Protein AF-A0A2T4S6R2-F1 (afdb_monomer)

Foldseek 3Di:
DDDDDDDDDDDDPPPPPPPPPPPPQQWAKAFAQDLDAAPQLVVQCQVPVQLQVQQVCVVVVVPDLAWKFKFRWDFEAALVGHTPQKIWIFIDGPSARQKIKIKHQPDPVLSPDDSNPTHIDIHIDNVCRVVSSVNSPPPFYWHWYDDQQAIWIDDPQATDGRDGDDAQPDLDDDDRDGRRPDDRDDMGRSRHTPDIDNRDPNPDDDDLPLQDQPDDDDNHNQPVLSVCQRVCCSVVVHNPRHSVVVVCVVPVPDDD

Radius of gyration: 25.3 Å; Cα contacts (8 Å, |Δi|>4): 440; chains: 1; bounding box: 92×90×48 Å

pLDDT: mean 83.85, std 18.98, range [23.53, 98.69]

Structure (mmCIF, N/CA/C/O backbone):
data_AF-A0A2T4S6R2-F1
#
_entry.id   AF-A0A2T4S6R2-F1
#
loop_
_atom_site.group_PDB
_atom_site.id
_atom_site.type_symbol
_atom_site.label_atom_id
_atom_site.label_alt_id
_atom_site.label_comp_id
_atom_site.label_asym_id
_atom_site.label_entity_id
_atom_site.label_seq_id
_atom_site.pdbx_PDB_ins_code
_atom_site.Cartn_x
_atom_site.Cartn_y
_atom_site.Cartn_z
_atom_site.occupancy
_atom_site.B_iso_or_equiv
_atom_site.auth_seq_id
_atom_site.auth_comp_id
_atom_site.auth_asym_id
_atom_site.auth_atom_id
_atom_site.pdbx_PDB_model_num
ATOM 1 N N . MET A 1 1 ? -59.658 -66.606 1.591 1.00 37.22 1 MET A N 1
ATOM 2 C CA . MET A 1 1 ? -58.276 -67.013 1.264 1.00 37.22 1 MET A CA 1
ATOM 3 C C . MET A 1 1 ? -57.484 -65.761 0.897 1.00 37.22 1 MET A C 1
ATOM 5 O O . MET A 1 1 ? -57.804 -65.136 -0.100 1.00 37.22 1 MET A O 1
ATOM 9 N N . GLN A 1 2 ? -56.534 -65.343 1.739 1.00 31.48 2 GLN A N 1
ATOM 10 C CA . GLN A 1 2 ? -55.328 -64.608 1.299 1.00 31.48 2 GLN A CA 1
ATOM 11 C C . GLN A 1 2 ? -54.319 -65.629 0.720 1.00 31.48 2 GLN A C 1
ATOM 13 O O . GLN A 1 2 ? -54.563 -66.819 0.957 1.00 31.48 2 GLN A O 1
ATOM 18 N N . PRO A 1 3 ? -53.200 -65.258 0.045 1.00 40.59 3 PRO A N 1
ATOM 19 C CA . PRO A 1 3 ? -52.503 -63.951 -0.091 1.00 40.59 3 PRO A CA 1
ATOM 20 C C . PRO A 1 3 ? -52.238 -63.589 -1.595 1.00 40.59 3 PRO A C 1
ATOM 22 O O . PRO A 1 3 ? -52.800 -64.253 -2.451 1.00 40.59 3 PRO A O 1
ATOM 25 N N . SER A 1 4 ? -51.501 -62.574 -2.082 1.00 28.22 4 SER A N 1
ATOM 26 C CA . SER A 1 4 ? -50.356 -61.781 -1.604 1.00 28.22 4 SER A CA 1
ATOM 27 C C . SER A 1 4 ? -50.137 -60.487 -2.441 1.00 28.22 4 SER A C 1
ATOM 29 O O . SER A 1 4 ? -50.287 -60.531 -3.656 1.00 28.22 4 SER A O 1
ATOM 31 N N . TRP A 1 5 ? -49.762 -59.380 -1.770 1.00 26.98 5 TRP A N 1
ATOM 32 C CA . TRP A 1 5 ? -48.700 -58.363 -2.031 1.00 26.98 5 TRP A CA 1
ATOM 33 C C . TRP A 1 5 ? -48.037 -58.280 -3.429 1.00 26.98 5 TRP A C 1
ATOM 35 O O . TRP A 1 5 ? -47.778 -59.306 -4.035 1.00 26.98 5 TRP A O 1
ATOM 45 N N . SER A 1 6 ? -47.512 -57.167 -3.960 1.00 28.95 6 SER A N 1
ATOM 46 C CA . SER A 1 6 ? -47.424 -55.717 -3.682 1.00 28.95 6 SER A CA 1
ATOM 47 C C . SER A 1 6 ? -46.457 -55.172 -4.757 1.00 28.95 6 SER A C 1
ATOM 49 O O . SER A 1 6 ? -45.458 -55.842 -5.013 1.00 28.95 6 SER A O 1
ATOM 51 N N . SER A 1 7 ? -46.700 -53.993 -5.349 1.00 29.83 7 SER A N 1
ATOM 52 C CA . SER A 1 7 ? -45.678 -52.971 -5.694 1.00 29.83 7 SER A CA 1
ATOM 53 C C . SER A 1 7 ? -46.302 -51.864 -6.551 1.00 29.83 7 SER A C 1
ATOM 55 O O . SER A 1 7 ? -46.302 -51.927 -7.777 1.00 29.83 7 SER A O 1
ATOM 57 N N . ALA A 1 8 ? -46.829 -50.829 -5.897 1.00 32.72 8 ALA A N 1
ATOM 58 C CA . ALA A 1 8 ? -47.117 -49.550 -6.535 1.00 32.72 8 ALA A CA 1
ATOM 59 C C . ALA A 1 8 ? -45.939 -48.609 -6.260 1.00 32.72 8 ALA A C 1
ATOM 61 O O . ALA A 1 8 ? -45.679 -48.243 -5.114 1.00 32.72 8 ALA A O 1
ATOM 62 N N . VAL A 1 9 ? -45.221 -48.239 -7.318 1.00 29.50 9 VAL A N 1
ATOM 63 C CA . VAL A 1 9 ? -44.147 -47.243 -7.290 1.00 29.50 9 VAL A CA 1
ATOM 64 C C . VAL A 1 9 ? -44.761 -45.883 -6.949 1.00 29.50 9 VAL A C 1
ATOM 66 O O . VAL A 1 9 ? -45.445 -45.282 -7.771 1.00 29.50 9 VAL A O 1
ATOM 69 N N . HIS A 1 10 ? -44.538 -45.406 -5.725 1.00 29.19 10 HIS A N 1
ATOM 70 C CA . HIS A 1 10 ? -44.798 -44.020 -5.342 1.00 29.19 10 HIS A CA 1
ATOM 71 C C . HIS A 1 10 ? -43.525 -43.198 -5.568 1.00 29.19 10 HIS A C 1
ATOM 73 O O . HIS A 1 10 ? -42.527 -43.367 -4.867 1.00 29.19 10 HIS A O 1
ATOM 79 N N . CYS A 1 11 ? -43.567 -42.288 -6.540 1.00 23.53 11 CYS A N 1
ATOM 80 C CA . CYS A 1 11 ? -42.585 -41.218 -6.671 1.00 23.53 11 CYS A CA 1
ATOM 81 C C . CYS A 1 11 ? -42.758 -40.231 -5.507 1.00 23.53 11 CYS A C 1
ATOM 83 O O . CYS A 1 11 ? -43.660 -39.397 -5.521 1.00 23.53 11 CYS A O 1
ATOM 85 N N . HIS A 1 12 ? -41.879 -40.299 -4.509 1.00 29.23 12 HIS A N 1
ATOM 86 C CA . HIS A 1 12 ? -41.701 -39.213 -3.551 1.00 29.23 12 HIS A CA 1
ATOM 87 C C . HIS A 1 12 ? -40.834 -38.117 -4.183 1.00 29.23 12 HIS A C 1
ATOM 89 O O . HIS A 1 12 ? -39.610 -38.224 -4.243 1.00 29.23 12 HIS A O 1
ATOM 95 N N . THR A 1 13 ? -41.456 -37.026 -4.626 1.00 31.80 13 THR A N 1
ATOM 96 C CA . THR A 1 13 ? -40.758 -35.754 -4.843 1.00 31.80 13 THR A CA 1
ATOM 97 C C . THR A 1 13 ? -40.375 -35.161 -3.489 1.00 31.80 13 THR A C 1
ATOM 99 O O . THR A 1 13 ? -41.193 -34.540 -2.811 1.00 31.80 13 THR A O 1
ATOM 102 N N . SER A 1 14 ? -39.118 -35.357 -3.085 1.00 27.56 14 SER A N 1
ATOM 103 C CA . SER A 1 14 ? -38.501 -34.611 -1.988 1.00 27.56 14 SER A CA 1
ATOM 104 C C . SER A 1 14 ? -38.203 -33.189 -2.463 1.00 27.56 14 SER A C 1
ATOM 106 O O . SER A 1 14 ? -37.233 -32.939 -3.178 1.00 27.56 14 SER A O 1
ATOM 108 N N . HIS A 1 15 ? -39.054 -32.236 -2.083 1.00 34.44 15 HIS A N 1
ATOM 109 C CA . HIS A 1 15 ? -38.691 -30.824 -2.091 1.00 34.44 15 HIS A CA 1
ATOM 110 C C . HIS A 1 15 ? -37.730 -30.560 -0.934 1.00 34.44 15 HIS A C 1
ATOM 112 O O . HIS A 1 15 ? -38.123 -30.106 0.140 1.00 34.44 15 HIS A O 1
ATOM 118 N N . ASN A 1 16 ? -36.449 -30.833 -1.168 1.00 31.45 16 ASN A N 1
ATOM 119 C CA . ASN A 1 16 ? -35.392 -30.338 -0.308 1.00 31.45 16 ASN A CA 1
ATOM 120 C C . ASN A 1 16 ? -35.270 -28.825 -0.556 1.00 31.45 16 ASN A C 1
ATOM 122 O O . ASN A 1 16 ? -34.560 -28.381 -1.459 1.00 31.45 16 ASN A O 1
ATOM 126 N N . LYS A 1 17 ? -36.022 -28.019 0.205 1.00 37.53 17 LYS A N 1
ATOM 127 C CA . LYS A 1 17 ? -35.749 -26.585 0.350 1.00 37.53 17 LYS A CA 1
ATOM 128 C C . LYS A 1 17 ? -34.393 -26.458 1.044 1.00 37.53 17 LYS A C 1
ATOM 130 O O . LYS A 1 17 ? -34.322 -26.322 2.262 1.00 37.53 17 LYS A O 1
ATOM 135 N N . GLN A 1 18 ? -33.315 -26.492 0.265 1.00 31.67 18 GLN A N 1
ATOM 136 C CA . GLN A 1 18 ? -32.079 -25.844 0.674 1.00 31.67 18 GLN A CA 1
ATOM 137 C C . GLN A 1 18 ? -32.422 -24.367 0.868 1.00 31.67 18 GLN A C 1
ATOM 139 O O . GLN A 1 18 ? -32.644 -23.634 -0.096 1.00 31.67 18 GLN A O 1
ATOM 144 N N . LEU A 1 19 ? -32.527 -23.945 2.131 1.00 32.28 19 LEU A N 1
ATOM 145 C CA . LEU A 1 19 ? -32.356 -22.539 2.467 1.00 32.28 19 LEU A CA 1
ATOM 146 C C . LEU A 1 19 ? -31.059 -22.085 1.786 1.00 32.28 19 LEU A C 1
ATOM 148 O O . LEU A 1 19 ? -30.049 -22.782 1.939 1.00 32.28 19 LEU A O 1
ATOM 152 N N . PRO A 1 20 ? -31.058 -20.976 1.025 1.00 36.88 20 PRO A N 1
ATOM 153 C CA . PRO A 1 20 ? -29.811 -20.453 0.503 1.00 36.88 20 PRO A CA 1
ATOM 154 C C . PRO A 1 20 ? -28.891 -20.238 1.701 1.00 36.88 20 PRO A C 1
ATOM 156 O O . PRO A 1 20 ? -29.262 -19.549 2.655 1.00 36.88 20 PRO A O 1
ATOM 159 N N . GLN A 1 21 ? -27.718 -20.877 1.683 1.00 36.19 21 GLN A N 1
ATOM 160 C CA . GLN A 1 21 ? -26.637 -20.493 2.578 1.00 36.19 21 GLN A CA 1
ATOM 161 C C . GLN A 1 21 ? -26.480 -18.987 2.393 1.00 36.19 21 GLN A C 1
ATOM 163 O O . GLN A 1 21 ? -26.145 -18.534 1.299 1.00 36.19 21 GLN A O 1
ATOM 168 N N . MET A 1 22 ? -26.818 -18.204 3.421 1.00 34.22 22 MET A N 1
ATOM 169 C CA . MET A 1 22 ? -26.531 -16.779 3.410 1.00 34.22 22 MET A CA 1
ATOM 170 C C . MET A 1 22 ? -25.016 -16.669 3.287 1.00 34.22 22 MET A C 1
ATOM 172 O O . MET A 1 22 ? -24.313 -16.876 4.275 1.00 34.22 22 MET A O 1
ATOM 176 N N . LEU A 1 23 ? -24.516 -16.397 2.080 1.00 44.56 23 LEU A N 1
ATOM 177 C CA . LEU A 1 23 ? -23.154 -15.933 1.858 1.00 44.56 23 LEU A CA 1
ATOM 178 C C . LEU A 1 23 ? -22.977 -14.737 2.787 1.00 44.56 23 LEU A C 1
ATOM 180 O O . LEU A 1 23 ? -23.549 -13.672 2.557 1.00 44.56 23 LEU A O 1
ATOM 184 N N . HIS A 1 24 ? -22.296 -14.952 3.911 1.00 47.16 24 HIS A N 1
ATOM 185 C CA . HIS A 1 24 ? -22.033 -13.879 4.851 1.00 47.16 24 HIS A CA 1
ATOM 186 C C . HIS A 1 24 ? -21.233 -12.826 4.087 1.00 47.16 24 HIS A C 1
ATOM 188 O O . HIS A 1 24 ? -20.242 -13.182 3.441 1.00 47.16 24 HIS A O 1
ATOM 194 N N . PRO A 1 25 ? -21.670 -11.557 4.085 1.00 56.81 25 PRO A N 1
ATOM 195 C CA . PRO A 1 25 ? -20.986 -10.548 3.306 1.00 56.81 25 PRO A CA 1
ATOM 196 C C . PRO A 1 25 ? -19.543 -10.419 3.809 1.00 56.81 25 PRO A C 1
ATOM 198 O O . PRO A 1 25 ? -19.282 -10.289 5.006 1.00 56.81 25 PRO A O 1
ATOM 201 N N . ILE A 1 26 ? -18.601 -10.539 2.872 1.00 79.38 26 ILE A N 1
ATOM 202 C CA . ILE A 1 26 ? -17.165 -10.659 3.135 1.00 79.38 26 ILE A CA 1
ATOM 203 C C . ILE A 1 26 ? -16.619 -9.256 3.434 1.00 79.38 26 ILE A C 1
ATOM 205 O O . ILE A 1 26 ? -16.203 -8.526 2.525 1.00 79.38 26 ILE A O 1
ATOM 209 N N . HIS A 1 27 ? -16.670 -8.857 4.705 1.00 89.62 27 HIS A N 1
ATOM 210 C CA . HIS A 1 27 ? -16.332 -7.509 5.155 1.00 89.62 27 HIS A CA 1
ATOM 211 C C . HIS A 1 27 ? -14.956 -7.426 5.814 1.00 89.62 27 HIS A C 1
ATOM 213 O O . HIS A 1 27 ? -14.660 -8.187 6.729 1.00 89.62 27 HIS A O 1
ATOM 219 N N . LEU A 1 28 ? -14.150 -6.435 5.421 1.00 94.56 28 LEU A N 1
ATOM 220 C CA . LEU A 1 28 ? -12.945 -6.063 6.165 1.00 94.56 28 LEU A CA 1
ATOM 221 C C . LEU A 1 28 ? -13.314 -5.058 7.253 1.00 94.56 28 LEU A C 1
ATOM 223 O O . LEU A 1 28 ? -13.694 -3.927 6.940 1.00 94.56 28 LEU A O 1
ATOM 227 N N . LYS A 1 29 ? -13.177 -5.447 8.520 1.00 95.62 29 LYS A N 1
ATOM 228 C CA . LYS A 1 29 ? -13.363 -4.546 9.660 1.00 95.62 29 LYS A CA 1
ATOM 229 C C . LYS A 1 29 ? -12.019 -4.153 10.252 1.00 95.62 29 LYS A C 1
ATOM 231 O O . LYS A 1 29 ? -11.242 -5.025 10.621 1.00 95.62 29 LYS A O 1
ATOM 236 N N . LEU A 1 30 ? -11.771 -2.854 10.384 1.00 96.62 30 LEU A N 1
ATOM 237 C CA . LEU A 1 30 ? -10.550 -2.330 10.993 1.00 96.62 30 LEU A CA 1
ATOM 238 C C . LEU A 1 30 ? -10.867 -1.474 12.204 1.00 96.62 30 LEU A C 1
ATOM 240 O O . LEU A 1 30 ? -11.716 -0.586 12.127 1.00 96.62 30 LEU A O 1
ATOM 244 N N . LYS A 1 31 ? -10.158 -1.716 13.301 1.00 96.69 31 LYS A N 1
ATOM 245 C CA . LYS A 1 31 ? -10.173 -0.842 14.467 1.00 96.69 31 LYS A CA 1
ATOM 246 C C . LYS A 1 31 ? -9.372 0.421 14.156 1.00 96.69 31 LYS A C 1
ATOM 248 O O . LYS A 1 31 ? -8.268 0.346 13.619 1.00 96.69 31 LYS A O 1
ATOM 253 N N . VAL A 1 32 ? -9.938 1.575 14.491 1.00 96.81 32 VAL A N 1
ATOM 254 C CA . VAL A 1 32 ? -9.324 2.899 14.326 1.00 96.81 32 VAL A CA 1
ATOM 255 C C . VAL A 1 32 ? -9.686 3.784 15.516 1.00 96.81 32 VAL A C 1
ATOM 257 O O . VAL A 1 32 ? -10.697 3.569 16.181 1.00 96.81 32 VAL A O 1
ATOM 260 N N . ASP A 1 33 ? -8.864 4.786 15.802 1.00 94.94 33 ASP A N 1
ATOM 261 C CA . ASP A 1 33 ? -9.149 5.765 16.855 1.00 94.94 33 ASP A CA 1
ATOM 262 C C . ASP A 1 33 ? -10.303 6.698 16.446 1.00 94.94 33 ASP A C 1
ATOM 264 O O . ASP A 1 33 ? -11.218 6.959 17.224 1.00 94.94 33 ASP A O 1
ATOM 268 N N . ASN A 1 34 ? -10.305 7.129 15.183 1.00 94.00 34 ASN A N 1
ATOM 269 C CA . ASN A 1 34 ? -11.378 7.903 14.569 1.00 94.00 34 ASN A CA 1
ATOM 270 C C . ASN A 1 34 ? -11.433 7.652 13.052 1.00 94.00 34 ASN A C 1
ATOM 272 O O . ASN A 1 34 ? -10.399 7.418 12.414 1.00 94.00 34 ASN A O 1
ATOM 276 N N . THR A 1 35 ? -12.630 7.751 12.476 1.00 95.44 35 THR A N 1
ATOM 277 C CA . THR A 1 35 ? -12.885 7.605 11.032 1.00 95.44 35 THR A CA 1
ATOM 278 C C . THR A 1 35 ? -12.684 8.891 10.227 1.00 95.44 35 THR A C 1
ATOM 280 O O . THR A 1 35 ? -13.002 8.914 9.039 1.00 95.44 35 THR A O 1
ATOM 283 N N . ASP A 1 36 ? -12.196 9.968 10.846 1.00 94.38 36 ASP A N 1
ATOM 284 C CA . ASP A 1 36 ? -12.119 11.265 10.183 1.00 94.38 36 ASP A CA 1
ATOM 285 C C . ASP A 1 36 ? -11.046 11.280 9.097 1.00 94.38 36 ASP A C 1
ATOM 287 O O . ASP A 1 36 ? -9.902 10.844 9.291 1.00 94.38 36 ASP A O 1
ATOM 291 N N . VAL A 1 37 ? -11.431 11.855 7.960 1.00 96.00 37 VAL A N 1
ATOM 292 C CA . VAL A 1 37 ? -10.565 12.115 6.816 1.00 96.00 37 VAL A CA 1
ATOM 293 C C . VAL A 1 37 ? -10.776 13.559 6.363 1.00 96.00 37 VAL A C 1
ATOM 295 O O . VAL A 1 37 ? -11.925 13.958 6.145 1.00 96.00 37 VAL A O 1
ATOM 298 N N . PRO A 1 38 ? -9.700 14.339 6.163 1.00 96.69 38 PRO A N 1
ATOM 299 C CA . PRO A 1 38 ? -9.783 15.669 5.574 1.00 96.69 38 PRO A CA 1
ATOM 300 C C . PRO A 1 38 ? -10.507 15.663 4.228 1.00 96.69 38 PRO A C 1
ATOM 302 O O . PRO A 1 38 ? -10.293 14.779 3.394 1.00 96.69 38 PRO A O 1
ATOM 305 N N . GLY A 1 39 ? -11.328 16.688 3.983 1.00 96.56 39 GLY A N 1
ATOM 306 C CA . GLY A 1 39 ? -12.129 16.790 2.758 1.00 96.56 39 GLY A CA 1
ATOM 307 C C . GLY A 1 39 ? -11.289 16.696 1.481 1.00 96.56 39 GLY A C 1
ATOM 308 O O . GLY A 1 39 ? -11.653 15.958 0.567 1.00 96.56 39 GLY A O 1
ATOM 309 N N . GLN A 1 40 ? -10.126 17.358 1.456 1.00 95.94 40 GLN A N 1
ATOM 310 C CA . GLN A 1 40 ? -9.199 17.314 0.323 1.00 95.94 40 GLN A CA 1
ATOM 311 C C . GLN A 1 40 ? -8.637 15.903 0.090 1.00 95.94 40 GLN A C 1
ATOM 313 O O . GLN A 1 40 ? -8.679 15.411 -1.033 1.00 95.94 40 GLN A O 1
ATOM 318 N N . ALA A 1 41 ? -8.201 15.198 1.139 1.00 97.12 41 ALA A N 1
ATOM 319 C CA . ALA A 1 41 ? -7.714 13.820 1.015 1.00 97.12 41 ALA A CA 1
ATOM 320 C C . ALA A 1 41 ? -8.797 12.864 0.478 1.00 97.12 41 ALA A C 1
ATOM 322 O O . ALA A 1 41 ? -8.524 12.007 -0.365 1.00 97.12 41 ALA A O 1
ATOM 323 N N . LYS A 1 42 ? -10.045 13.033 0.934 1.00 97.19 42 LYS A N 1
ATOM 324 C CA . LYS A 1 42 ? -11.200 12.259 0.452 1.00 97.19 42 LYS A CA 1
ATOM 325 C C . LYS A 1 42 ? -11.516 12.550 -1.017 1.00 97.19 42 LYS A C 1
ATOM 327 O O . LYS A 1 42 ? -11.825 11.634 -1.778 1.00 97.19 42 LYS A O 1
ATOM 332 N N . GLN A 1 43 ? -11.441 13.817 -1.422 1.00 96.31 43 GLN A N 1
ATOM 333 C CA . GLN A 1 43 ? -11.654 14.231 -2.808 1.00 96.31 43 GLN A CA 1
ATOM 334 C C . GLN A 1 43 ? -10.598 13.629 -3.741 1.00 96.31 43 GLN A C 1
ATOM 336 O O . GLN A 1 43 ? -10.964 13.031 -4.751 1.00 96.31 43 GLN A O 1
ATOM 341 N N . GLU A 1 44 ? -9.321 13.716 -3.367 1.00 96.31 44 GLU A N 1
ATOM 342 C CA . GLU A 1 44 ? -8.206 13.122 -4.112 1.00 96.31 44 GLU A CA 1
ATOM 343 C C . GLU A 1 44 ? -8.403 11.609 -4.310 1.00 96.31 44 GLU A C 1
ATOM 345 O O . GLU A 1 44 ? -8.284 11.101 -5.428 1.00 96.31 44 GLU A O 1
ATOM 350 N N . ALA A 1 45 ? -8.806 10.885 -3.256 1.00 97.19 45 ALA A N 1
ATOM 351 C CA . ALA A 1 45 ? -9.105 9.457 -3.358 1.00 97.19 45 ALA A CA 1
ATOM 352 C C . ALA A 1 45 ? -10.205 9.173 -4.394 1.00 97.19 45 ALA A C 1
ATOM 354 O O . ALA A 1 45 ? -10.013 8.377 -5.317 1.00 97.19 45 ALA A O 1
ATOM 355 N N . LYS A 1 46 ? -11.348 9.860 -4.273 1.00 95.62 46 LYS A N 1
ATOM 356 C CA . LYS A 1 46 ? -12.511 9.672 -5.155 1.00 95.62 46 LYS A CA 1
ATOM 357 C C . LYS A 1 46 ? -12.223 10.041 -6.606 1.00 95.62 46 LYS A C 1
ATOM 359 O O . LYS A 1 46 ? -12.680 9.344 -7.506 1.00 95.62 46 LYS A O 1
ATOM 364 N N . GLN A 1 47 ? -11.463 11.107 -6.831 1.00 93.19 47 GLN A N 1
ATOM 365 C CA . GLN A 1 47 ? -11.150 11.596 -8.170 1.00 93.19 47 GLN A CA 1
ATOM 366 C C . GLN A 1 47 ? -10.182 10.670 -8.921 1.00 93.19 47 GLN A C 1
ATOM 368 O O . GLN A 1 47 ? -10.289 10.532 -10.142 1.00 93.19 47 GLN A O 1
ATOM 373 N N . HIS A 1 48 ? -9.245 10.032 -8.213 1.00 92.38 48 HIS A N 1
ATOM 374 C CA . HIS A 1 48 ? -8.126 9.337 -8.851 1.00 92.38 48 HIS A CA 1
ATOM 375 C C . HIS A 1 48 ? -8.199 7.806 -8.820 1.00 92.38 48 HIS A C 1
ATOM 377 O O . HIS A 1 48 ? -7.586 7.174 -9.682 1.00 92.38 48 HIS A O 1
ATOM 383 N N . PHE A 1 49 ? -8.951 7.180 -7.903 1.00 93.62 49 PHE A N 1
ATOM 384 C CA . PHE A 1 49 ? -8.846 5.725 -7.695 1.00 93.62 49 PHE A CA 1
ATOM 385 C C . PHE A 1 49 ? -9.093 4.886 -8.956 1.00 93.62 49 PHE A C 1
ATOM 387 O O . PHE A 1 49 ? -8.352 3.940 -9.207 1.00 93.62 49 PHE A O 1
ATOM 394 N N . SER A 1 50 ? -10.109 5.224 -9.759 1.00 90.88 50 SER A N 1
ATOM 395 C CA . SER A 1 50 ? -10.521 4.396 -10.899 1.00 90.88 50 SER A CA 1
ATOM 396 C C . SER A 1 50 ? -9.487 4.413 -12.027 1.00 90.88 50 SER A C 1
ATOM 398 O O . SER A 1 50 ? -9.113 3.358 -12.536 1.00 90.88 50 SER A O 1
ATOM 400 N N . SER A 1 51 ? -8.951 5.590 -12.372 1.00 89.25 51 SER A N 1
ATOM 401 C CA . SER A 1 51 ? -7.927 5.707 -13.419 1.00 89.25 51 SER A CA 1
ATOM 402 C C . SER A 1 51 ? -6.602 5.069 -12.996 1.00 89.25 51 SER A C 1
ATOM 404 O O . SER A 1 51 ? -5.951 4.405 -13.803 1.00 89.25 51 SER A O 1
ATOM 406 N N . TYR A 1 52 ? -6.237 5.201 -11.719 1.00 91.56 52 TYR A N 1
ATOM 407 C CA . TYR A 1 52 ? -5.058 4.560 -11.138 1.00 91.56 52 TYR A CA 1
ATOM 408 C C . TYR A 1 52 ? -5.200 3.030 -11.123 1.00 91.56 52 TYR A C 1
ATOM 410 O O . TYR A 1 52 ? -4.269 2.323 -11.512 1.00 91.56 52 TYR A O 1
ATOM 418 N N . ALA A 1 53 ? -6.371 2.514 -10.739 1.00 91.38 53 ALA A N 1
ATOM 419 C CA . ALA A 1 53 ? -6.670 1.083 -10.754 1.00 91.38 53 ALA A CA 1
ATOM 420 C C . ALA A 1 53 ? -6.643 0.505 -12.169 1.00 91.38 53 ALA A C 1
ATOM 422 O O . ALA A 1 53 ? -6.023 -0.534 -12.392 1.00 91.38 53 ALA A O 1
ATOM 423 N N . GLN A 1 54 ? -7.229 1.208 -13.140 1.00 88.31 54 GLN A N 1
ATOM 424 C CA . GLN A 1 54 ? -7.194 0.787 -14.536 1.00 88.31 54 GLN A CA 1
ATOM 425 C C . GLN A 1 54 ? -5.755 0.753 -15.073 1.00 88.31 54 GLN A C 1
ATOM 427 O O . GLN A 1 54 ? -5.359 -0.247 -15.674 1.00 88.31 54 GLN A O 1
ATOM 432 N N . ALA A 1 55 ? -4.951 1.790 -14.820 1.00 88.25 55 ALA A N 1
ATOM 433 C CA . ALA A 1 55 ? -3.549 1.821 -15.238 1.00 88.25 55 ALA A CA 1
ATOM 434 C C . ALA A 1 55 ? -2.742 0.669 -14.616 1.00 88.25 55 ALA A C 1
ATOM 436 O O . ALA A 1 55 ? -2.023 -0.035 -15.328 1.00 88.25 55 ALA A O 1
ATOM 437 N N . LEU A 1 56 ? -2.901 0.420 -13.312 1.00 89.94 56 LEU A N 1
ATOM 438 C CA . LEU A 1 56 ? -2.198 -0.674 -12.642 1.00 89.94 56 LEU A CA 1
ATOM 439 C C . LEU A 1 56 ? -2.671 -2.057 -13.123 1.00 89.94 56 LEU A C 1
ATOM 441 O O . LEU A 1 56 ? -1.833 -2.938 -13.294 1.00 89.94 56 LEU A O 1
ATOM 445 N N . SER A 1 57 ? -3.962 -2.229 -13.428 1.00 87.94 57 SER A N 1
ATOM 446 C CA . SER A 1 57 ? -4.505 -3.488 -13.971 1.00 87.94 57 SER A CA 1
ATOM 447 C C . SER A 1 57 ? -3.971 -3.844 -15.367 1.00 87.94 57 SER A C 1
ATOM 449 O O . SER A 1 57 ? -3.850 -5.017 -15.730 1.00 87.94 57 SER A O 1
ATOM 451 N N . GLN A 1 58 ? -3.622 -2.825 -16.162 1.00 84.75 58 GLN A N 1
ATOM 452 C CA . GLN A 1 58 ? -2.951 -3.005 -17.452 1.00 84.75 58 GLN A CA 1
ATOM 453 C C . GLN A 1 58 ? -1.485 -3.411 -17.250 1.00 84.75 58 GLN A C 1
ATOM 455 O O . GLN A 1 58 ? -0.984 -4.286 -17.955 1.00 84.75 58 GLN A O 1
ATOM 460 N N . ILE A 1 59 ? -0.810 -2.808 -16.265 1.00 84.12 59 ILE A N 1
ATOM 461 C CA . ILE A 1 59 ? 0.593 -3.094 -15.930 1.00 84.12 59 ILE A CA 1
ATOM 462 C C . ILE A 1 59 ? 0.757 -4.508 -15.367 1.00 84.12 59 ILE A C 1
ATOM 464 O O . ILE A 1 59 ? 1.647 -5.246 -15.789 1.00 84.12 59 ILE A O 1
ATOM 468 N N . ASP A 1 60 ? -0.093 -4.901 -14.418 1.00 80.31 60 ASP A N 1
ATOM 469 C CA . ASP A 1 60 ? 0.009 -6.192 -13.736 1.00 80.31 60 ASP A CA 1
ATOM 470 C C . ASP A 1 60 ?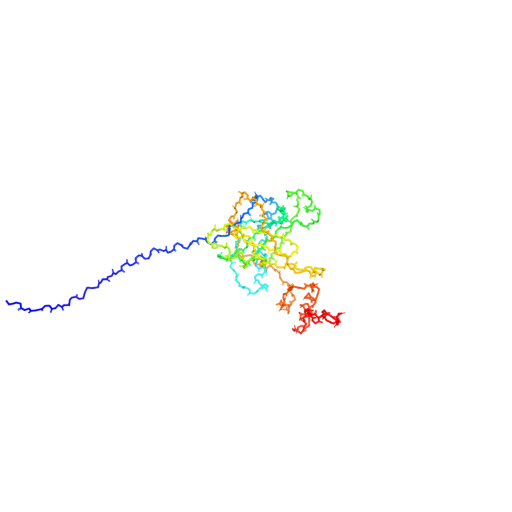 -0.595 -7.359 -14.532 1.00 80.31 60 ASP A C 1
ATOM 472 O O . ASP A 1 60 ? -0.589 -8.495 -14.054 1.00 80.31 60 ASP A O 1
ATOM 476 N N . ARG A 1 61 ? -1.082 -7.077 -15.750 1.00 75.62 61 ARG A N 1
ATOM 477 C CA . ARG A 1 61 ? -1.699 -8.030 -16.682 1.00 75.62 61 ARG A CA 1
ATOM 478 C C . ARG A 1 61 ? -2.885 -8.788 -16.075 1.00 75.62 61 ARG A C 1
ATOM 480 O O . ARG A 1 61 ? -3.250 -9.846 -16.584 1.00 75.62 61 ARG A O 1
ATOM 487 N N . SER A 1 62 ? -3.509 -8.255 -15.020 1.00 69.81 62 SER A N 1
ATOM 488 C CA . SER A 1 62 ? -4.746 -8.811 -14.460 1.00 69.81 62 SER A CA 1
ATOM 489 C C . SER A 1 62 ? -5.968 -8.523 -15.334 1.00 69.81 62 SER A C 1
ATOM 491 O O . SER A 1 62 ? -7.001 -9.158 -15.141 1.00 69.81 62 SER A O 1
ATOM 493 N N . GLY A 1 63 ? -5.836 -7.618 -16.317 1.00 56.03 63 GLY A N 1
ATOM 494 C CA . GLY A 1 63 ? -6.562 -7.624 -17.596 1.00 56.03 63 GLY A CA 1
ATOM 495 C C . GLY A 1 63 ? -8.082 -7.455 -17.551 1.00 56.03 63 GLY A C 1
ATOM 496 O O . GLY A 1 63 ? -8.7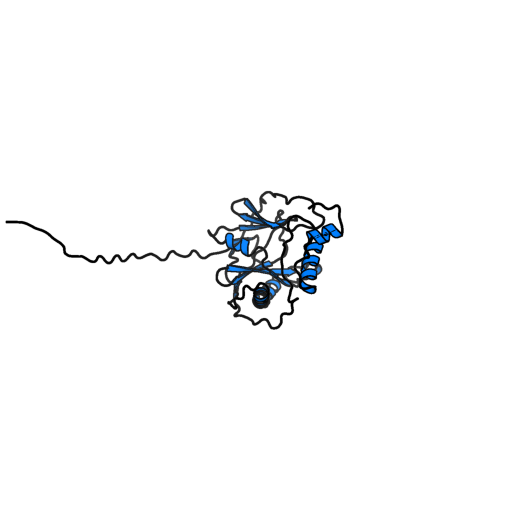20 -7.418 -18.602 1.00 56.03 63 GLY A O 1
ATOM 497 N N . ASN A 1 64 ? -8.684 -7.330 -16.374 1.00 60.69 64 ASN A N 1
ATOM 498 C CA . ASN A 1 64 ? -10.127 -7.247 -16.252 1.00 60.69 64 ASN A CA 1
ATOM 499 C C . ASN A 1 64 ? -10.561 -5.782 -16.287 1.00 60.69 64 ASN A C 1
ATOM 501 O O . ASN A 1 64 ? -10.375 -5.053 -15.315 1.00 60.69 64 ASN A O 1
ATOM 505 N N . ASN A 1 65 ? -11.213 -5.380 -17.384 1.00 63.59 65 ASN A N 1
ATOM 506 C CA . ASN A 1 65 ? -11.882 -4.079 -17.569 1.00 63.59 65 ASN A CA 1
ATOM 507 C C . ASN A 1 65 ? -13.158 -3.931 -16.707 1.00 63.59 65 ASN A C 1
ATOM 509 O O . ASN A 1 65 ? -14.155 -3.349 -17.135 1.00 63.59 65 ASN A O 1
ATOM 513 N N . GLY A 1 66 ? -13.162 -4.523 -15.514 1.00 71.38 66 GLY A N 1
ATOM 514 C CA . GLY A 1 66 ? -14.296 -4.521 -14.602 1.00 71.38 66 GLY A CA 1
ATOM 515 C C . GLY A 1 66 ? -14.414 -3.214 -13.828 1.00 71.38 66 GLY A C 1
ATOM 516 O O . GLY A 1 66 ? -13.439 -2.489 -13.644 1.00 71.38 66 GLY A O 1
ATOM 517 N N . GLU A 1 67 ? -15.617 -2.939 -13.334 1.00 86.56 67 GLU A N 1
ATOM 518 C CA . GLU A 1 67 ? -15.883 -1.803 -12.457 1.00 86.56 67 GLU A CA 1
ATOM 519 C C . GLU A 1 67 ? -15.042 -1.894 -11.175 1.00 86.56 67 GLU A C 1
ATOM 521 O O . GLU A 1 67 ? -15.063 -2.908 -10.467 1.00 86.56 67 GLU A O 1
ATOM 526 N N . PHE A 1 68 ? -14.322 -0.815 -10.872 1.00 91.56 68 PHE A N 1
ATOM 527 C CA . PHE A 1 68 ? -13.625 -0.657 -9.603 1.00 91.56 68 PHE A CA 1
ATOM 528 C C . PHE A 1 68 ? -14.498 0.121 -8.621 1.00 91.56 68 PHE A C 1
ATOM 530 O O . PHE A 1 68 ? -15.161 1.098 -8.984 1.00 91.56 68 PHE A O 1
ATOM 537 N N . LYS A 1 69 ? -14.448 -0.281 -7.351 1.00 94.56 69 LYS A N 1
ATOM 538 C CA . LYS A 1 69 ? -15.121 0.407 -6.245 1.00 94.56 69 LYS A CA 1
ATOM 539 C C . LYS A 1 69 ? -14.087 0.867 -5.229 1.00 94.56 69 LYS A C 1
ATOM 541 O O . LYS A 1 69 ? -13.175 0.116 -4.888 1.00 94.56 69 LYS A O 1
ATOM 546 N N . LEU A 1 70 ? -14.246 2.084 -4.734 1.00 97.31 70 LEU A N 1
ATOM 547 C CA . LEU A 1 70 ? -13.471 2.607 -3.620 1.00 97.31 70 LEU A CA 1
ATOM 548 C C . LEU A 1 70 ? -14.168 2.208 -2.317 1.00 97.31 70 LEU A C 1
ATOM 550 O O . LEU A 1 70 ? -15.350 2.504 -2.144 1.00 97.31 70 LEU A O 1
ATOM 554 N N . GLY A 1 71 ? -13.463 1.515 -1.431 1.00 97.50 71 GLY A N 1
ATOM 555 C CA . GLY A 1 71 ? -13.914 1.204 -0.076 1.00 97.50 71 GLY A CA 1
ATOM 556 C C . GLY A 1 71 ? -13.698 2.370 0.894 1.00 97.50 71 GLY A C 1
ATOM 557 O O . GLY A 1 71 ? -13.025 3.333 0.543 1.00 97.50 71 GLY A O 1
ATOM 558 N N . HIS A 1 72 ? -14.237 2.290 2.113 1.00 97.75 72 HIS A N 1
ATOM 559 C CA . HIS A 1 72 ? -13.961 3.283 3.155 1.00 97.75 72 HIS A CA 1
ATOM 560 C C . HIS A 1 72 ? -12.488 3.289 3.581 1.00 97.75 72 HIS A C 1
ATOM 562 O O . HIS A 1 72 ? -11.842 2.242 3.685 1.00 97.75 72 HIS A O 1
ATOM 568 N N . SER A 1 73 ? -11.982 4.481 3.898 1.00 98.06 73 SER A N 1
ATOM 569 C CA . SER A 1 73 ? -10.615 4.653 4.381 1.00 98.06 73 SER A CA 1
ATOM 570 C C . SER A 1 73 ? -10.356 3.958 5.720 1.00 98.06 73 SER A C 1
ATOM 572 O O . SER A 1 73 ? -11.209 3.975 6.610 1.00 98.06 73 SER A O 1
ATOM 574 N N . PHE A 1 74 ? -9.129 3.498 5.923 1.00 98.12 74 PHE A N 1
ATOM 575 C CA . PHE A 1 74 ? -8.586 3.106 7.219 1.00 98.12 74 PHE A CA 1
ATOM 576 C C . PHE A 1 74 ? -7.220 3.761 7.462 1.00 98.12 74 PHE A C 1
ATOM 578 O O . PHE A 1 74 ? -6.661 4.431 6.585 1.00 98.12 74 PHE A O 1
ATOM 585 N N . LYS A 1 75 ? -6.696 3.578 8.676 1.00 97.56 75 LYS A N 1
ATOM 586 C CA . LYS A 1 75 ? -5.439 4.165 9.156 1.00 97.56 75 LYS A CA 1
ATOM 587 C C . LYS A 1 75 ? -4.514 3.084 9.700 1.00 97.56 75 LYS A C 1
ATOM 589 O O . LYS A 1 75 ? -4.979 2.024 10.116 1.00 97.56 75 LYS A O 1
ATOM 594 N N . ILE A 1 76 ? -3.218 3.376 9.698 1.00 98.00 76 ILE A N 1
ATOM 595 C CA . ILE A 1 76 ? -2.173 2.507 10.240 1.00 98.00 76 ILE A CA 1
ATOM 596 C C . ILE A 1 76 ? -1.524 3.211 11.431 1.00 98.00 76 ILE A C 1
ATOM 598 O O . ILE A 1 76 ? -1.362 4.433 11.434 1.00 98.00 76 ILE A O 1
ATOM 602 N N . TYR A 1 77 ? -1.154 2.433 12.445 1.00 97.19 77 TYR A N 1
ATOM 603 C CA . TYR A 1 77 ? -0.602 2.949 13.693 1.00 97.19 77 TYR A CA 1
ATOM 604 C C . TYR A 1 77 ? 0.826 2.463 13.912 1.00 97.19 77 TYR A C 1
ATOM 606 O O . TYR A 1 77 ? 1.171 1.316 13.641 1.00 97.19 77 TYR A O 1
ATOM 614 N N . LYS A 1 78 ? 1.674 3.311 14.475 1.00 95.69 78 LYS A N 1
ATOM 615 C CA . LYS A 1 78 ? 2.905 2.859 15.119 1.00 95.69 78 LYS A CA 1
ATOM 616 C C . LYS A 1 78 ? 2.562 2.094 16.399 1.00 95.69 78 LYS A C 1
ATOM 618 O O . LYS A 1 78 ? 1.508 2.295 16.997 1.00 95.69 78 LYS A O 1
ATOM 623 N N . PHE A 1 79 ? 3.493 1.274 16.881 1.00 93.69 79 PHE A N 1
ATOM 624 C CA . PHE A 1 79 ? 3.318 0.504 18.124 1.00 93.69 79 PHE A CA 1
ATOM 625 C C . PHE A 1 79 ? 3.125 1.377 19.378 1.00 93.69 79 PHE A C 1
ATOM 627 O O . PHE A 1 79 ? 2.596 0.904 20.376 1.00 93.69 79 PHE A O 1
ATOM 634 N N . ASN A 1 80 ? 3.515 2.655 19.329 1.00 92.75 80 ASN A N 1
ATOM 635 C CA . ASN A 1 80 ? 3.257 3.634 20.389 1.00 92.75 80 ASN A CA 1
ATOM 636 C C . ASN A 1 80 ? 1.880 4.328 20.272 1.00 92.75 80 ASN A C 1
ATOM 638 O O . ASN A 1 80 ? 1.625 5.282 21.000 1.00 92.75 80 ASN A O 1
ATOM 642 N N . GLY A 1 81 ? 1.022 3.900 19.340 1.00 93.19 81 GLY A N 1
ATOM 643 C CA . GLY A 1 81 ? -0.315 4.454 19.113 1.00 93.19 81 GLY A CA 1
ATOM 644 C C . GLY A 1 81 ? -0.380 5.663 18.180 1.00 93.19 81 GLY A C 1
ATOM 645 O O . GLY A 1 81 ? -1.473 6.101 17.834 1.00 93.19 81 GLY A O 1
ATOM 646 N N . GLN A 1 82 ? 0.757 6.199 17.729 1.00 94.38 82 GLN A N 1
ATOM 647 C CA . GLN A 1 82 ? 0.766 7.321 16.790 1.00 94.38 82 GLN A CA 1
ATOM 648 C C . GLN A 1 82 ? 0.257 6.881 15.406 1.00 94.38 82 GLN A C 1
ATOM 650 O O . GLN A 1 82 ? 0.760 5.903 14.857 1.00 94.38 82 GLN A O 1
ATOM 655 N N . GLU A 1 83 ? -0.682 7.622 14.807 1.00 94.31 83 GLU A N 1
ATOM 656 C CA . GLU A 1 83 ? -1.058 7.440 13.394 1.00 94.31 83 GLU A CA 1
ATOM 657 C C . GLU A 1 83 ? 0.159 7.645 12.471 1.00 94.31 83 GLU A C 1
ATOM 659 O O . GLU A 1 83 ? 0.994 8.525 12.703 1.00 94.31 83 GLU A O 1
ATOM 664 N N . ASP A 1 84 ? 0.252 6.864 11.395 1.00 93.88 84 ASP A N 1
ATOM 665 C CA . ASP A 1 84 ? 1.332 6.979 10.406 1.00 93.88 84 ASP A CA 1
ATOM 666 C C . ASP A 1 84 ? 1.208 8.215 9.491 1.00 93.88 84 ASP A C 1
ATOM 668 O O . ASP A 1 84 ? 2.159 8.570 8.797 1.00 93.88 84 ASP A O 1
ATOM 672 N N . GLY A 1 85 ? 0.048 8.878 9.514 1.00 92.88 85 GLY A N 1
ATOM 673 C CA . GLY A 1 85 ? -0.235 10.117 8.787 1.00 92.88 85 GLY A CA 1
ATOM 674 C C . GLY A 1 85 ? -0.848 9.930 7.396 1.00 92.88 85 GLY A C 1
ATOM 675 O O . GLY A 1 85 ? -1.106 10.929 6.724 1.00 92.88 85 GLY A O 1
ATOM 676 N N . ASN A 1 86 ? -1.112 8.692 6.968 1.00 96.94 86 ASN A N 1
ATOM 677 C CA . ASN A 1 86 ? -1.695 8.384 5.660 1.00 96.94 86 ASN A CA 1
ATOM 678 C C . ASN A 1 86 ? -3.158 7.932 5.772 1.00 96.94 86 ASN A C 1
ATOM 680 O O . ASN A 1 86 ? -3.622 7.498 6.827 1.00 96.94 86 ASN A O 1
ATOM 684 N N . PHE A 1 87 ? -3.870 7.975 4.644 1.00 98.06 87 PHE A N 1
ATOM 685 C CA . PHE A 1 87 ? -5.209 7.400 4.511 1.00 98.06 87 PHE A CA 1
ATOM 686 C C . PHE A 1 87 ? -5.200 6.309 3.449 1.00 98.06 87 PHE A C 1
ATOM 688 O O . PHE A 1 87 ? -4.758 6.533 2.319 1.00 98.06 87 PHE A O 1
ATOM 695 N N . TYR A 1 88 ? -5.692 5.129 3.807 1.00 98.69 88 TYR A N 1
ATOM 696 C CA . TYR A 1 88 ? -5.633 3.943 2.962 1.00 98.69 88 TYR A CA 1
ATOM 697 C C . TYR A 1 88 ? -7.033 3.523 2.556 1.00 98.69 88 TYR A C 1
ATOM 699 O O . TYR A 1 88 ? -7.879 3.315 3.417 1.00 98.69 88 TYR A O 1
ATOM 707 N N . TYR A 1 89 ? -7.275 3.365 1.262 1.00 98.56 89 TYR A N 1
ATOM 708 C CA . TYR A 1 89 ? -8.571 2.957 0.738 1.00 98.56 89 TYR A CA 1
ATOM 709 C C . TYR A 1 89 ? -8.430 1.633 -0.008 1.00 98.56 89 TYR A C 1
ATOM 711 O O . TYR A 1 89 ? -7.634 1.551 -0.953 1.00 98.56 89 TYR A O 1
ATOM 719 N N . PRO A 1 90 ? -9.201 0.597 0.358 1.00 97.75 90 PRO A N 1
ATOM 720 C CA . PRO A 1 90 ? -9.301 -0.598 -0.459 1.00 97.75 90 PRO A CA 1
ATOM 721 C C . PRO A 1 90 ? -9.902 -0.259 -1.820 1.00 97.75 90 PRO A C 1
ATOM 723 O O . PRO A 1 90 ? -10.971 0.344 -1.902 1.00 97.75 90 PRO A O 1
ATOM 726 N N . VAL A 1 91 ? -9.237 -0.669 -2.893 1.00 96.31 91 VAL A N 1
ATOM 727 C CA . VAL A 1 91 ? -9.802 -0.632 -4.241 1.00 96.31 91 VAL A CA 1
ATOM 728 C C . VAL A 1 91 ? -10.259 -2.038 -4.591 1.00 96.31 91 VAL A C 1
ATOM 730 O O . VAL A 1 91 ? -9.459 -2.966 -4.730 1.00 96.31 91 VAL A O 1
ATOM 733 N N . MET A 1 92 ? -11.572 -2.184 -4.696 1.00 93.88 92 MET A N 1
ATOM 734 C CA . MET A 1 92 ? -12.260 -3.449 -4.894 1.00 93.88 92 MET A CA 1
ATOM 735 C C . MET A 1 92 ? -12.558 -3.670 -6.375 1.00 93.88 92 MET A C 1
ATOM 737 O O . MET A 1 92 ? -12.955 -2.738 -7.076 1.00 93.88 92 MET A O 1
ATOM 741 N N . GLN A 1 93 ? -12.448 -4.916 -6.826 1.00 90.38 93 GLN A N 1
ATOM 742 C CA . GLN A 1 93 ? -13.038 -5.377 -8.080 1.00 90.38 93 GLN A CA 1
ATOM 743 C C . GLN A 1 93 ? -13.864 -6.628 -7.781 1.00 90.38 93 GLN A C 1
ATOM 745 O O . GLN A 1 93 ? -13.334 -7.622 -7.279 1.00 90.38 93 GLN A O 1
ATOM 750 N N . GLY A 1 94 ? -15.173 -6.557 -8.035 1.00 88.31 94 GLY A N 1
ATOM 751 C CA . GLY A 1 94 ? -16.119 -7.517 -7.463 1.00 88.31 94 GLY A CA 1
ATOM 752 C C . GLY A 1 94 ? -16.038 -7.507 -5.932 1.00 88.31 94 GLY A C 1
ATOM 753 O O . GLY A 1 94 ? -16.007 -6.439 -5.319 1.00 88.31 94 GLY A O 1
ATOM 754 N N . ASP A 1 95 ? -15.937 -8.693 -5.336 1.00 87.94 95 ASP A N 1
ATOM 755 C CA . ASP A 1 95 ? -15.790 -8.877 -3.891 1.00 87.94 95 ASP A CA 1
ATOM 756 C C . ASP A 1 95 ? -14.332 -9.064 -3.468 1.00 87.94 95 ASP A C 1
ATOM 758 O O . ASP A 1 95 ? -14.090 -9.674 -2.436 1.00 87.94 95 ASP A O 1
ATOM 762 N N . THR A 1 96 ? -13.336 -8.605 -4.228 1.00 91.50 96 THR A N 1
ATOM 763 C CA . THR A 1 96 ? -11.908 -8.774 -3.893 1.00 91.50 96 THR A CA 1
ATOM 764 C C . THR A 1 96 ? -11.214 -7.424 -3.786 1.00 91.50 96 THR A C 1
ATOM 766 O O . THR A 1 96 ? -11.347 -6.597 -4.688 1.00 91.50 96 THR A O 1
ATOM 769 N N . ILE A 1 97 ? -10.425 -7.218 -2.726 1.00 94.69 97 ILE A N 1
ATOM 770 C CA . ILE A 1 97 ? -9.502 -6.080 -2.640 1.00 94.69 97 ILE A CA 1
ATOM 771 C C . ILE A 1 97 ? -8.368 -6.358 -3.626 1.00 94.69 97 ILE A C 1
ATOM 773 O O . ILE A 1 97 ? -7.635 -7.326 -3.449 1.00 94.69 97 ILE A O 1
ATOM 777 N N . LYS A 1 98 ? -8.245 -5.557 -4.684 1.00 93.69 98 LYS A N 1
ATOM 778 C CA . LYS A 1 98 ? -7.189 -5.726 -5.697 1.00 93.69 98 LYS A CA 1
ATOM 779 C C . LYS A 1 98 ? -5.965 -4.885 -5.398 1.00 93.69 98 LYS A C 1
ATOM 781 O O . LYS A 1 98 ? -4.847 -5.327 -5.633 1.00 93.69 98 LYS A O 1
ATOM 786 N N . TYR A 1 99 ? -6.196 -3.676 -4.906 1.00 96.50 99 TYR A N 1
ATOM 787 C CA . TYR A 1 99 ? -5.157 -2.697 -4.641 1.00 96.50 99 TYR A CA 1
ATOM 788 C C . TYR A 1 99 ? -5.510 -1.895 -3.397 1.00 96.50 99 TYR A C 1
ATOM 790 O O . TYR A 1 99 ? -6.673 -1.839 -2.994 1.00 96.50 99 TYR A O 1
ATOM 798 N N . ILE A 1 100 ? -4.514 -1.219 -2.840 1.00 98.31 100 ILE A N 1
ATOM 799 C CA . ILE A 1 100 ? -4.710 -0.161 -1.858 1.00 98.31 100 ILE A CA 1
ATOM 800 C C . ILE A 1 100 ? -4.318 1.165 -2.499 1.00 98.31 100 ILE A C 1
ATOM 802 O O . ILE A 1 100 ? -3.213 1.325 -3.024 1.00 98.31 100 ILE A O 1
ATOM 806 N N . LEU A 1 101 ? -5.245 2.117 -2.453 1.00 98.44 101 LEU A N 1
ATOM 807 C CA . LEU A 1 101 ? -4.981 3.512 -2.758 1.00 98.44 101 LEU A CA 1
ATOM 808 C C . LEU A 1 101 ? -4.489 4.189 -1.477 1.00 98.44 101 LEU A C 1
ATOM 810 O O . LEU A 1 101 ? -5.194 4.187 -0.469 1.00 98.44 101 LEU A O 1
ATOM 814 N N . THR A 1 102 ? -3.293 4.764 -1.494 1.00 98.56 102 THR A N 1
ATOM 815 C CA . THR A 1 102 ? -2.777 5.555 -0.374 1.00 98.56 102 THR A CA 1
ATOM 816 C C . THR A 1 102 ? -2.832 7.033 -0.718 1.00 98.56 102 THR A C 1
ATOM 818 O O . THR A 1 102 ? -2.318 7.450 -1.757 1.00 98.56 102 THR A O 1
ATOM 821 N N . VAL A 1 103 ? -3.417 7.814 0.184 1.00 98.25 103 VAL A N 1
ATOM 822 C CA . VAL A 1 103 ? -3.416 9.274 0.150 1.00 98.25 103 VAL A CA 1
ATOM 823 C C . VAL A 1 103 ? -2.463 9.780 1.229 1.00 98.25 103 VAL A C 1
ATOM 825 O O . VAL A 1 103 ? -2.651 9.499 2.415 1.00 98.25 103 VAL A O 1
ATOM 828 N N . THR A 1 104 ? -1.429 10.503 0.808 1.00 96.56 104 THR A N 1
ATOM 829 C CA . THR A 1 104 ? -0.289 10.917 1.644 1.00 96.56 104 THR A CA 1
ATOM 830 C C . THR A 1 104 ? -0.073 12.426 1.517 1.00 96.56 104 THR A C 1
ATOM 832 O O . THR A 1 104 ? -0.191 12.936 0.395 1.00 96.56 104 THR A O 1
ATOM 835 N N . PRO A 1 105 ? 0.253 13.151 2.608 1.00 95.88 105 PRO A N 1
ATOM 836 C CA . PRO A 1 105 ? 0.697 14.541 2.517 1.00 95.88 105 PRO A CA 1
ATOM 837 C C . PRO A 1 105 ? 1.816 14.695 1.479 1.00 95.88 105 PRO A C 1
ATOM 839 O O . PRO A 1 105 ? 2.771 13.920 1.457 1.00 95.88 105 PRO A O 1
ATOM 842 N N . LYS A 1 106 ? 1.664 15.647 0.561 1.00 93.56 106 LYS A N 1
ATOM 843 C CA . LYS A 1 106 ? 2.453 15.706 -0.678 1.00 93.56 106 LYS A CA 1
ATOM 844 C C . LYS A 1 106 ? 3.911 16.112 -0.452 1.00 93.56 106 LYS A C 1
ATOM 846 O O . LYS A 1 106 ? 4.779 15.710 -1.225 1.00 93.56 106 LYS A O 1
ATOM 851 N N . SER A 1 107 ? 4.173 16.914 0.572 1.00 92.19 107 SER A N 1
ATOM 852 C CA . SER A 1 107 ? 5.498 17.427 0.907 1.00 92.19 107 SER A CA 1
ATOM 853 C C . SER A 1 107 ? 5.753 17.399 2.411 1.00 92.19 107 SER A C 1
ATOM 855 O O . SER A 1 107 ? 4.828 17.238 3.204 1.00 92.19 107 SER A O 1
ATOM 857 N N . GLU A 1 108 ? 7.006 17.606 2.813 1.00 89.56 108 GLU A N 1
ATOM 858 C CA . GLU A 1 108 ? 7.392 17.734 4.225 1.00 89.56 108 GLU A CA 1
ATOM 859 C C . GLU A 1 108 ? 6.610 18.851 4.937 1.00 89.56 108 GLU A C 1
ATOM 861 O O . GLU A 1 108 ? 6.127 18.664 6.051 1.00 89.56 108 GLU A O 1
ATOM 866 N N . ASN A 1 109 ? 6.362 19.971 4.251 1.00 91.44 109 ASN A N 1
ATOM 867 C CA . ASN A 1 109 ? 5.522 21.046 4.779 1.00 91.44 109 ASN A CA 1
ATOM 868 C C . ASN A 1 109 ? 4.081 20.576 5.038 1.00 91.44 109 ASN A C 1
ATOM 870 O O . ASN A 1 109 ? 3.489 20.943 6.050 1.00 91.44 109 ASN A O 1
ATOM 874 N N . ASP A 1 110 ? 3.526 19.738 4.159 1.00 92.75 110 ASP A N 1
ATOM 875 C CA . ASP A 1 110 ? 2.169 19.200 4.307 1.00 92.75 110 ASP A CA 1
ATOM 876 C C . ASP A 1 110 ? 2.072 18.166 5.444 1.00 92.75 110 ASP A C 1
ATOM 878 O O . ASP A 1 110 ? 1.008 18.019 6.043 1.00 92.75 110 ASP A O 1
ATOM 882 N N . VAL A 1 111 ? 3.169 17.468 5.777 1.00 88.25 111 VAL A N 1
ATOM 883 C CA . VAL A 1 111 ? 3.229 16.532 6.921 1.00 88.25 111 VAL A CA 1
ATOM 884 C C . VAL A 1 111 ? 3.072 17.270 8.252 1.00 88.25 111 VAL A C 1
ATOM 886 O O . VAL A 1 111 ? 2.461 16.745 9.184 1.00 88.25 111 VAL A O 1
ATOM 889 N N . HIS A 1 112 ? 3.612 18.486 8.340 1.00 88.31 112 HIS A N 1
ATOM 890 C CA . HIS A 1 112 ? 3.561 19.318 9.545 1.00 88.31 112 HIS A CA 1
ATOM 891 C C . HIS A 1 112 ? 2.397 20.318 9.552 1.00 88.31 112 HIS A C 1
ATOM 893 O O . HIS A 1 112 ? 2.142 20.961 10.573 1.00 88.31 112 HIS A O 1
ATOM 899 N N . ALA A 1 113 ? 1.679 20.450 8.436 1.00 87.31 113 ALA A N 1
ATOM 900 C CA . ALA A 1 113 ? 0.499 21.292 8.339 1.00 87.31 113 ALA A CA 1
ATOM 901 C C . ALA A 1 113 ? -0.694 20.699 9.106 1.00 87.31 113 ALA A C 1
ATOM 903 O O . ALA A 1 113 ? -0.769 19.509 9.418 1.00 87.31 113 ALA A O 1
ATOM 904 N N . ASN A 1 114 ? -1.695 21.543 9.367 1.00 89.81 114 ASN A N 1
ATOM 905 C CA . ASN A 1 114 ? -3.008 21.047 9.762 1.00 89.81 114 ASN A CA 1
ATOM 906 C C . ASN A 1 114 ? -3.546 20.126 8.653 1.00 89.81 114 ASN A C 1
ATOM 908 O O . ASN A 1 114 ? -3.552 20.516 7.487 1.00 89.81 114 ASN A O 1
ATOM 912 N N . LYS A 1 115 ? -4.051 18.941 9.023 1.00 87.94 115 LYS A N 1
ATOM 913 C CA . LYS A 1 115 ? -4.584 17.942 8.083 1.00 87.94 115 LYS A CA 1
ATOM 914 C C . LYS A 1 115 ? -5.647 18.510 7.121 1.00 87.94 115 LYS A C 1
ATOM 916 O O . LYS A 1 115 ? -5.761 18.043 5.998 1.00 87.94 115 LYS A O 1
ATOM 921 N N . ASN A 1 116 ? -6.404 19.533 7.517 1.00 91.12 116 A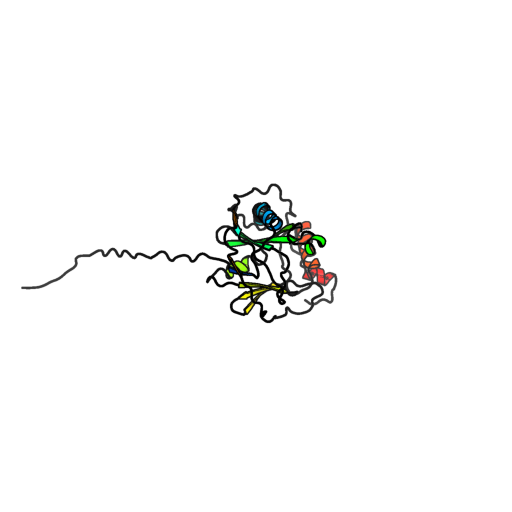SN A N 1
ATOM 922 C CA . ASN A 1 116 ? -7.407 20.164 6.649 1.00 91.12 116 ASN A CA 1
ATOM 923 C C . ASN A 1 116 ? -6.831 21.156 5.623 1.00 91.12 116 ASN A C 1
ATOM 925 O O . ASN A 1 116 ? -7.545 21.532 4.700 1.00 91.12 116 ASN A O 1
ATOM 929 N N . ASN A 1 117 ? -5.567 21.560 5.774 1.00 91.44 117 ASN A N 1
ATOM 930 C CA . ASN A 1 117 ? -4.883 22.531 4.911 1.00 91.44 117 ASN A CA 1
ATOM 931 C C . ASN A 1 117 ? -3.736 21.904 4.099 1.00 91.44 117 ASN A C 1
ATOM 933 O O . ASN A 1 117 ? -3.102 22.591 3.301 1.00 91.44 117 ASN A O 1
ATOM 937 N N . ALA A 1 118 ? -3.421 20.635 4.352 1.00 93.81 118 ALA A N 1
ATOM 938 C CA . ALA A 1 118 ? -2.356 19.911 3.681 1.00 93.81 118 ALA A CA 1
ATOM 939 C C . ALA A 1 118 ? -2.740 19.577 2.235 1.00 93.81 118 ALA A C 1
ATOM 941 O O . ALA A 1 118 ? -3.871 19.181 1.951 1.00 93.81 118 ALA A O 1
ATOM 942 N N . ASN A 1 119 ? -1.769 19.652 1.329 1.00 95.94 119 ASN A N 1
ATOM 943 C CA . ASN A 1 119 ? -1.913 19.071 0.004 1.00 95.94 119 ASN A CA 1
ATOM 944 C C . ASN A 1 119 ? -1.643 17.575 0.051 1.00 95.94 119 ASN A C 1
ATOM 946 O O . ASN A 1 119 ? -0.751 17.102 0.757 1.00 95.94 119 ASN A O 1
ATOM 950 N N . TYR A 1 120 ? -2.377 16.834 -0.769 1.00 96.81 120 TYR A N 1
ATOM 951 C CA . TYR A 1 120 ? -2.296 15.386 -0.809 1.00 96.81 120 TYR A CA 1
ATOM 952 C C . TYR A 1 120 ? -1.827 14.889 -2.172 1.00 96.81 120 TYR A C 1
ATOM 954 O O . TYR A 1 120 ? -1.989 15.537 -3.204 1.00 96.81 120 TYR A O 1
ATOM 962 N N . SER A 1 121 ? -1.192 13.726 -2.147 1.00 96.00 121 SER A N 1
ATOM 963 C CA . SER A 1 121 ? -0.821 12.952 -3.322 1.00 96.00 121 SER A CA 1
ATOM 964 C C . SER A 1 121 ? -1.426 11.561 -3.213 1.00 96.00 121 SER A C 1
ATOM 966 O O . SER A 1 121 ? -1.617 11.042 -2.110 1.00 96.00 121 SER A O 1
ATOM 968 N N . VAL A 1 122 ? -1.722 10.964 -4.363 1.00 96.50 122 VAL A N 1
ATOM 969 C CA . VAL A 1 122 ? -2.345 9.646 -4.452 1.00 96.50 122 VAL A CA 1
ATOM 970 C C . VAL A 1 122 ? -1.383 8.668 -5.111 1.00 96.50 122 VAL A C 1
ATOM 972 O O . VAL A 1 122 ? -0.796 8.959 -6.156 1.00 96.50 122 VAL A O 1
ATOM 975 N N . ARG A 1 123 ? -1.252 7.482 -4.516 1.00 96.88 123 ARG A N 1
ATOM 976 C CA . ARG A 1 123 ? -0.555 6.327 -5.094 1.00 96.88 123 ARG A CA 1
ATOM 977 C C . ARG A 1 123 ? -1.433 5.089 -5.000 1.00 96.88 123 ARG A C 1
ATOM 979 O O . ARG A 1 123 ? -2.243 4.975 -4.087 1.00 96.88 123 ARG A O 1
ATOM 986 N N . ILE A 1 124 ? -1.246 4.151 -5.919 1.00 96.19 124 ILE A N 1
ATOM 987 C CA . ILE A 1 124 ? -1.915 2.850 -5.892 1.00 96.19 124 ILE A CA 1
ATOM 988 C C . ILE A 1 124 ? -0.879 1.735 -5.980 1.00 96.19 124 ILE A C 1
ATOM 990 O O . ILE A 1 124 ? 0.103 1.855 -6.715 1.00 96.19 124 ILE A O 1
ATOM 994 N N . SER A 1 125 ? -1.079 0.656 -5.233 1.00 95.69 125 SER A N 1
ATOM 995 C CA . SER A 1 125 ? -0.230 -0.533 -5.312 1.00 95.69 125 SER A CA 1
ATOM 996 C C . SER A 1 125 ? -0.952 -1.764 -4.764 1.00 95.69 125 SER A C 1
ATOM 998 O O . SER A 1 125 ? -2.062 -1.672 -4.242 1.00 95.69 125 SER A O 1
ATOM 1000 N N . LYS A 1 126 ? -0.302 -2.929 -4.835 1.00 93.69 126 LYS A N 1
ATOM 1001 C CA . LYS A 1 126 ? -0.764 -4.161 -4.173 1.00 93.69 126 LYS A CA 1
ATOM 1002 C C . LYS A 1 126 ? -0.495 -4.194 -2.663 1.00 93.69 126 LYS A C 1
ATOM 1004 O O . LYS A 1 126 ? -0.691 -5.241 -2.057 1.00 93.69 126 LYS A O 1
ATOM 1009 N N . PHE A 1 127 ? -0.047 -3.083 -2.067 1.00 96.25 127 PHE A N 1
ATOM 1010 C CA . PHE A 1 127 ? 0.297 -2.966 -0.646 1.00 96.25 127 PHE A CA 1
ATOM 1011 C C . PHE A 1 127 ? -0.701 -3.708 0.248 1.00 96.25 127 PHE A C 1
ATOM 1013 O O . PHE A 1 127 ? -1.863 -3.324 0.296 1.00 96.25 127 PHE A O 1
ATOM 1020 N N . ILE A 1 128 ? -0.242 -4.785 0.893 1.00 96.06 128 ILE A N 1
ATOM 1021 C CA . ILE A 1 128 ? -0.987 -5.693 1.786 1.00 96.06 128 ILE A CA 1
ATOM 1022 C C . ILE A 1 128 ? -2.374 -6.167 1.288 1.00 96.06 128 ILE A C 1
ATOM 1024 O O . ILE A 1 128 ? -3.204 -6.622 2.071 1.00 96.06 128 ILE A O 1
ATOM 1028 N N . SER A 1 129 ? -2.691 -6.000 0.002 1.00 95.62 129 SER A N 1
ATOM 1029 C CA . SER A 1 129 ? -4.053 -6.193 -0.515 1.00 95.62 129 SER A CA 1
ATOM 1030 C C . SER A 1 129 ? -4.486 -7.659 -0.483 1.00 95.62 129 SER A C 1
ATOM 1032 O O . SER A 1 129 ? -5.626 -7.956 -0.118 1.00 95.62 129 SER A O 1
ATOM 1034 N N . ASP A 1 130 ? -3.569 -8.572 -0.801 1.00 93.75 130 ASP A N 1
ATOM 1035 C CA . ASP A 1 130 ? -3.808 -10.013 -0.770 1.00 93.75 130 ASP A CA 1
ATOM 1036 C C . ASP A 1 130 ? -3.960 -10.508 0.675 1.00 93.75 130 ASP A C 1
ATOM 1038 O O . ASP A 1 130 ? -4.867 -11.287 0.973 1.00 93.75 130 ASP A O 1
ATOM 1042 N N . GLU A 1 131 ? -3.143 -9.991 1.592 1.00 95.06 131 GLU A N 1
ATOM 1043 C CA . GLU A 1 131 ? -3.197 -10.287 3.022 1.00 95.06 131 GLU A CA 1
ATOM 1044 C C . GLU A 1 131 ? -4.517 -9.804 3.622 1.00 95.06 131 GLU A C 1
ATOM 1046 O O . GLU A 1 131 ? -5.211 -10.572 4.286 1.00 95.06 131 GLU A O 1
ATOM 1051 N N . LEU A 1 132 ? -4.948 -8.577 3.311 1.00 95.56 132 LEU A N 1
ATOM 1052 C CA . LEU A 1 132 ? -6.228 -8.051 3.787 1.00 95.56 132 LEU A CA 1
ATOM 1053 C C . LEU A 1 132 ? -7.427 -8.874 3.309 1.00 95.56 132 LEU A C 1
ATOM 1055 O O . LEU A 1 132 ? -8.424 -8.936 4.025 1.00 95.56 132 LEU A O 1
ATOM 1059 N N . ASN A 1 133 ? -7.352 -9.543 2.153 1.00 94.25 133 ASN A N 1
ATOM 1060 C CA . ASN A 1 133 ? -8.429 -10.437 1.726 1.00 94.25 133 ASN A CA 1
ATOM 1061 C C . ASN A 1 133 ? -8.626 -11.636 2.671 1.00 94.25 133 ASN A C 1
ATOM 1063 O O . ASN A 1 133 ? -9.752 -12.123 2.791 1.00 94.25 133 ASN A O 1
ATOM 1067 N N . GLN A 1 134 ? -7.575 -12.074 3.369 1.00 92.44 134 GLN A N 1
ATOM 1068 C CA . GLN A 1 134 ? -7.622 -13.211 4.296 1.00 92.44 134 GLN A CA 1
ATOM 1069 C C . GLN A 1 134 ? -8.372 -12.866 5.593 1.00 92.44 134 GLN A C 1
ATOM 1071 O O . GLN A 1 134 ? -9.062 -13.716 6.152 1.00 92.44 134 GLN A O 1
ATOM 1076 N N . TYR A 1 135 ? -8.338 -11.599 6.020 1.00 92.00 135 TYR A N 1
ATOM 1077 C CA . TYR A 1 135 ? -8.966 -11.121 7.264 1.00 92.00 135 TYR A CA 1
ATOM 1078 C C . TYR A 1 135 ? -10.404 -10.610 7.095 1.00 92.00 135 TYR A C 1
ATOM 1080 O O . TYR A 1 135 ? -10.957 -9.959 7.979 1.00 92.00 135 TYR A O 1
ATOM 1088 N N . ARG A 1 136 ? -11.042 -10.881 5.954 1.00 88.94 136 ARG A N 1
ATOM 1089 C CA . ARG A 1 136 ? -12.438 -10.472 5.707 1.00 88.94 136 ARG A CA 1
ATOM 1090 C C . ARG A 1 136 ? -13.469 -11.495 6.168 1.00 88.94 136 ARG A C 1
ATOM 1092 O O . ARG A 1 136 ? -14.675 -11.269 6.062 1.00 88.94 136 ARG A O 1
ATOM 1099 N N . GLN A 1 137 ? -12.993 -12.650 6.611 1.00 76.19 137 GLN A N 1
ATOM 1100 C CA . GLN A 1 137 ? -13.828 -13.737 7.091 1.00 76.19 137 GLN A CA 1
ATOM 1101 C C . GLN A 1 137 ? -14.159 -13.513 8.571 1.00 76.19 137 GLN A C 1
ATOM 1103 O O . GLN A 1 137 ? -13.415 -12.869 9.304 1.00 76.19 137 GLN A O 1
ATOM 1108 N N . ASN A 1 138 ? -15.301 -14.033 9.017 1.00 72.19 138 ASN A N 1
ATOM 1109 C CA . ASN A 1 138 ? -15.719 -14.067 10.428 1.00 72.19 138 ASN A CA 1
ATOM 1110 C C . ASN A 1 138 ? -16.022 -12.716 11.098 1.00 72.19 138 ASN A C 1
ATOM 1112 O O . ASN A 1 138 ? -16.381 -12.696 12.271 1.00 72.19 138 ASN A O 1
ATOM 1116 N N . ASN A 1 139 ? -15.989 -11.600 10.356 1.00 76.56 139 ASN A N 1
ATOM 1117 C CA . ASN A 1 139 ? -16.410 -10.279 10.841 1.00 76.56 139 ASN A CA 1
ATOM 1118 C C . ASN A 1 139 ? -15.593 -9.772 12.053 1.00 76.56 139 ASN A C 1
A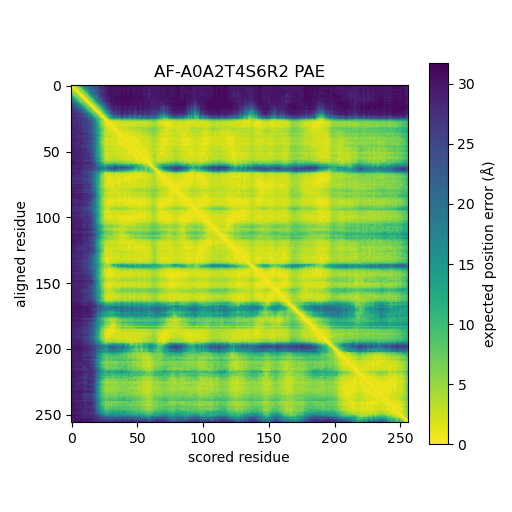TOM 1120 O O . ASN A 1 139 ? -16.057 -8.876 12.768 1.00 76.56 139 ASN A O 1
ATOM 1124 N N . THR A 1 140 ? -14.402 -10.338 12.279 1.00 88.38 140 THR A N 1
ATOM 1125 C CA . THR A 1 140 ? -13.500 -9.984 13.378 1.00 88.38 140 THR A CA 1
ATOM 1126 C C . THR A 1 140 ? -12.712 -8.724 13.019 1.00 88.38 140 THR A C 1
ATOM 1128 O O . THR A 1 140 ? -12.020 -8.715 12.001 1.00 88.38 140 THR A O 1
ATOM 1131 N N . PRO A 1 141 ? -12.794 -7.641 13.814 1.00 93.94 141 PRO A N 1
ATOM 1132 C CA . PRO A 1 141 ? -12.025 -6.434 13.541 1.00 93.94 141 PRO A CA 1
ATOM 1133 C C . PRO A 1 141 ? -10.528 -6.639 13.786 1.00 93.94 141 PRO A C 1
ATOM 1135 O O . PRO A 1 141 ? -10.139 -7.077 14.870 1.00 93.94 141 PRO A O 1
ATOM 1138 N N . ILE A 1 142 ? -9.708 -6.239 12.819 1.00 95.81 142 ILE A N 1
ATOM 1139 C CA . ILE A 1 142 ? -8.243 -6.251 12.910 1.00 95.81 142 ILE A CA 1
ATOM 1140 C C . ILE A 1 142 ? -7.677 -4.853 13.174 1.00 95.81 142 ILE A C 1
ATOM 1142 O O . ILE A 1 142 ? -8.361 -3.850 12.960 1.00 95.81 142 ILE A O 1
ATOM 1146 N N . THR A 1 143 ? -6.412 -4.773 13.574 1.00 96.94 143 THR A N 1
ATOM 1147 C CA . THR A 1 143 ? -5.651 -3.511 13.624 1.00 96.94 143 THR A CA 1
ATOM 1148 C C . THR A 1 143 ? -4.402 -3.636 12.765 1.00 96.94 143 THR A C 1
ATOM 1150 O O . THR A 1 143 ? -3.765 -4.684 12.777 1.00 96.94 143 THR A O 1
ATOM 1153 N N . ILE A 1 144 ? -4.016 -2.589 12.036 1.00 97.50 144 ILE A N 1
ATOM 1154 C CA . ILE A 1 144 ? -2.762 -2.596 11.272 1.00 97.50 144 ILE A CA 1
ATOM 1155 C C . ILE A 1 144 ? -1.735 -1.726 11.987 1.00 97.50 144 ILE A C 1
ATOM 1157 O O . ILE A 1 144 ? -1.963 -0.534 12.221 1.00 97.50 144 ILE A O 1
ATOM 1161 N N . PHE A 1 145 ? -0.589 -2.328 12.289 1.00 96.94 145 PHE A N 1
ATOM 1162 C CA . PHE A 1 145 ? 0.547 -1.670 12.913 1.00 96.94 145 PHE A CA 1
ATOM 1163 C C . PHE A 1 145 ? 1.747 -1.572 11.971 1.00 96.94 145 PHE A C 1
ATOM 1165 O O . PHE A 1 145 ? 1.891 -2.355 11.035 1.00 96.94 145 PHE A O 1
ATOM 1172 N N . THR A 1 146 ? 2.645 -0.628 12.239 1.00 95.38 146 THR A N 1
ATOM 1173 C CA . THR A 1 146 ? 3.918 -0.485 11.526 1.00 95.38 146 THR A CA 1
ATOM 1174 C C . THR A 1 146 ? 5.059 -0.092 12.462 1.00 95.38 146 THR A C 1
ATOM 1176 O O . THR A 1 146 ? 4.868 0.602 13.466 1.00 95.38 146 THR A O 1
ATOM 1179 N N . ASN A 1 147 ? 6.265 -0.547 12.139 1.00 91.44 147 ASN A N 1
ATOM 1180 C CA . ASN A 1 147 ? 7.520 -0.112 12.744 1.00 91.44 147 ASN A CA 1
ATOM 1181 C C . ASN A 1 147 ? 8.618 -0.076 11.660 1.00 91.44 147 ASN A C 1
ATOM 1183 O O . ASN A 1 147 ? 8.327 -0.146 10.470 1.00 91.44 147 ASN A O 1
ATOM 1187 N N . LYS A 1 148 ? 9.888 0.027 12.066 1.00 87.69 148 LYS A N 1
ATOM 1188 C CA . LYS A 1 148 ? 11.024 0.028 11.130 1.00 87.69 148 LYS A CA 1
ATOM 1189 C C . LYS A 1 148 ? 11.186 -1.275 10.325 1.00 87.69 148 LYS A C 1
ATOM 1191 O O . LYS A 1 148 ? 11.764 -1.233 9.247 1.00 87.69 148 LYS A O 1
ATOM 1196 N N . ASP A 1 149 ? 10.705 -2.404 10.845 1.00 87.88 149 ASP A N 1
ATOM 1197 C CA . ASP A 1 149 ? 10.898 -3.735 10.266 1.00 87.88 149 ASP A CA 1
ATOM 1198 C C . ASP A 1 149 ? 9.802 -4.079 9.247 1.00 87.88 149 ASP A C 1
ATOM 1200 O O . ASP A 1 149 ? 10.029 -4.899 8.352 1.00 87.88 149 ASP A O 1
ATOM 1204 N N . GLY A 1 150 ? 8.617 -3.470 9.371 1.00 91.88 150 GLY A N 1
ATOM 1205 C CA . GLY A 1 150 ? 7.511 -3.735 8.463 1.00 91.88 150 GLY A CA 1
ATOM 1206 C C . GLY A 1 150 ? 6.126 -3.329 8.955 1.00 91.88 150 GLY A C 1
ATOM 1207 O O . GLY A 1 150 ? 5.948 -2.470 9.824 1.00 91.88 150 GLY A O 1
ATOM 1208 N N . TYR A 1 151 ? 5.134 -3.984 8.359 1.00 95.44 151 TYR A N 1
ATOM 1209 C CA . TYR A 1 151 ? 3.712 -3.846 8.645 1.00 95.44 151 TYR A CA 1
ATOM 1210 C C . TYR A 1 151 ? 3.166 -5.147 9.211 1.00 95.44 151 TYR A C 1
ATOM 1212 O O . TYR A 1 151 ? 3.487 -6.233 8.725 1.00 95.44 151 TYR A O 1
ATOM 1220 N N . TYR A 1 152 ? 2.313 -5.019 10.217 1.00 96.31 152 TYR A N 1
ATOM 1221 C CA . TYR A 1 152 ? 1.774 -6.124 10.988 1.00 96.31 152 TYR A CA 1
ATOM 1222 C C . TYR A 1 152 ? 0.256 -6.021 11.056 1.00 96.31 152 TYR A C 1
ATOM 1224 O O . TYR A 1 152 ? -0.282 -4.918 11.174 1.00 96.31 152 TYR A O 1
ATOM 1232 N N . ILE A 1 153 ? -0.424 -7.161 11.036 1.00 96.19 153 ILE A N 1
ATOM 1233 C CA . ILE A 1 153 ? -1.852 -7.251 11.333 1.00 96.19 153 ILE A CA 1
ATOM 1234 C C . ILE A 1 153 ? -2.016 -7.854 12.724 1.00 96.19 153 ILE A C 1
ATOM 1236 O O . ILE A 1 153 ? -1.494 -8.927 13.012 1.00 96.19 153 ILE A O 1
ATOM 1240 N N . GLU A 1 154 ? -2.722 -7.137 13.594 1.00 94.69 154 GLU A N 1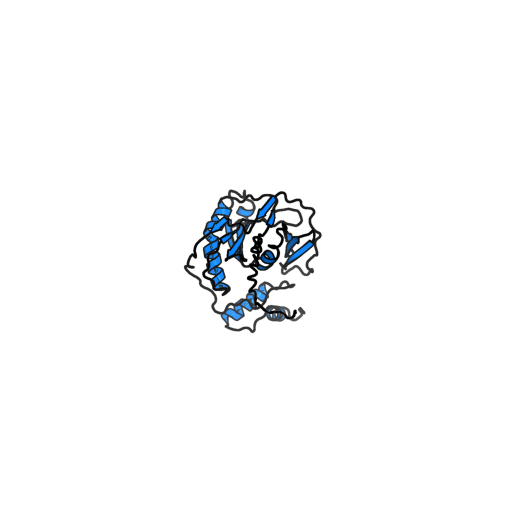
ATOM 1241 C CA . GLU A 1 154 ? -3.183 -7.648 14.878 1.00 94.69 154 GLU A CA 1
ATOM 1242 C C . GLU A 1 154 ? -4.573 -8.255 14.731 1.00 94.69 154 GLU A C 1
ATOM 1244 O O . GLU A 1 154 ? -5.510 -7.596 14.270 1.00 94.69 154 GLU A O 1
ATOM 1249 N N . HIS A 1 155 ? -4.686 -9.509 15.152 1.00 91.06 155 HIS A N 1
ATOM 1250 C CA . HIS A 1 155 ? -5.925 -10.268 15.224 1.00 91.06 155 HIS A CA 1
ATOM 1251 C C . HIS A 1 155 ? -5.814 -11.272 16.376 1.00 91.06 155 HIS A C 1
ATOM 1253 O O . HIS A 1 155 ? -4.774 -11.907 16.548 1.00 91.06 155 HIS A O 1
ATOM 1259 N N . ASP A 1 156 ? -6.868 -11.424 17.180 1.00 87.50 156 ASP A N 1
ATOM 1260 C CA . ASP A 1 156 ? -6.902 -12.336 18.334 1.00 87.50 156 ASP A CA 1
ATOM 1261 C C . ASP A 1 156 ? -5.689 -12.213 19.281 1.00 87.50 156 ASP A C 1
ATOM 1263 O O . ASP A 1 156 ? -5.180 -13.213 19.799 1.00 87.50 156 ASP A O 1
ATOM 1267 N N . LYS A 1 157 ? -5.215 -10.980 19.531 1.00 87.31 157 LYS A N 1
ATOM 1268 C CA . LYS A 1 157 ? -4.030 -10.702 20.365 1.00 87.31 157 LYS A CA 1
ATOM 1269 C C . LYS A 1 157 ? -2.755 -11.378 19.841 1.00 87.31 157 LYS A C 1
ATOM 1271 O O . LYS A 1 157 ? -1.865 -11.728 20.621 1.00 87.31 157 LYS A O 1
ATOM 1276 N N . ARG A 1 158 ? -2.661 -11.568 18.527 1.00 91.19 158 ARG A N 1
ATOM 1277 C CA . ARG A 1 158 ? -1.467 -12.030 17.814 1.00 91.19 158 ARG A CA 1
ATOM 1278 C C . ARG A 1 158 ? -1.105 -11.019 16.742 1.00 91.19 158 ARG A C 1
ATOM 1280 O O . ARG A 1 158 ? -1.984 -10.350 16.213 1.00 91.19 158 ARG A O 1
ATOM 1287 N N . LEU A 1 159 ? 0.188 -10.907 16.456 1.00 93.69 159 LEU A N 1
ATOM 1288 C CA . LEU A 1 159 ? 0.723 -10.042 15.412 1.00 93.69 159 LEU A CA 1
ATOM 1289 C C . LEU A 1 159 ? 1.320 -10.891 14.301 1.00 93.69 159 LEU A C 1
ATOM 1291 O O . LEU A 1 1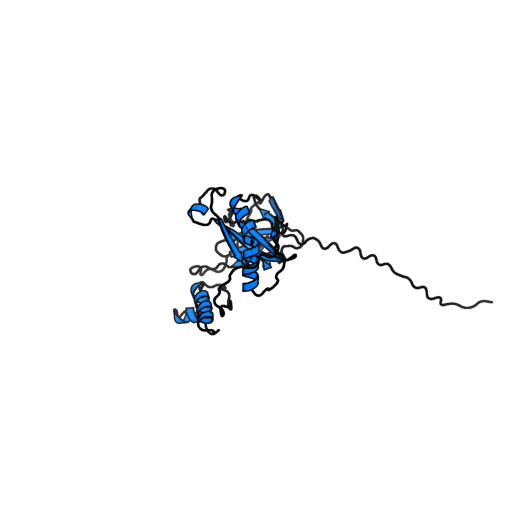59 ? 2.301 -11.599 14.529 1.00 93.69 159 LEU A O 1
ATOM 1295 N N . ASP A 1 160 ? 0.771 -10.742 13.104 1.00 93.75 160 ASP A N 1
ATOM 1296 C CA . ASP A 1 160 ? 1.283 -11.367 11.893 1.00 93.75 160 ASP A CA 1
ATOM 1297 C C . ASP A 1 160 ? 2.057 -10.320 11.082 1.00 93.75 160 ASP A C 1
ATOM 1299 O O . ASP A 1 160 ? 1.515 -9.267 10.747 1.00 93.75 160 ASP A O 1
ATOM 1303 N N . LEU A 1 161 ? 3.334 -10.578 10.776 1.00 93.06 161 LEU A N 1
ATOM 1304 C CA . LEU A 1 161 ? 4.118 -9.737 9.864 1.00 93.06 161 LEU A CA 1
ATOM 1305 C C . LEU A 1 161 ? 3.621 -9.968 8.431 1.00 93.06 161 LEU A C 1
ATOM 1307 O O . LEU A 1 161 ? 3.811 -11.053 7.886 1.00 93.06 161 LEU A O 1
ATOM 1311 N N . VAL A 1 162 ? 3.020 -8.945 7.822 1.00 93.81 162 VAL A N 1
ATOM 1312 C CA . VAL A 1 162 ? 2.405 -9.034 6.483 1.00 93.81 162 VAL A CA 1
ATOM 1313 C C . VAL A 1 162 ? 3.236 -8.384 5.386 1.00 93.81 162 VAL A C 1
ATOM 1315 O O . VAL A 1 162 ? 3.089 -8.722 4.220 1.00 93.81 162 VAL A O 1
ATOM 1318 N N . MET A 1 163 ? 4.136 -7.462 5.731 1.00 91.06 163 MET A N 1
ATOM 1319 C CA . MET A 1 163 ? 5.071 -6.893 4.761 1.00 91.06 163 MET A CA 1
ATOM 1320 C C . MET A 1 163 ? 6.352 -6.442 5.451 1.00 91.06 163 MET A C 1
ATOM 1322 O O . MET A 1 163 ? 6.300 -5.615 6.357 1.00 91.06 163 MET A O 1
ATOM 1326 N N . GLN A 1 164 ? 7.502 -6.946 5.004 1.00 88.75 164 GLN A N 1
ATOM 1327 C CA . GLN A 1 164 ? 8.811 -6.542 5.518 1.00 88.75 164 GLN A CA 1
ATOM 1328 C C . GLN A 1 164 ? 9.326 -5.291 4.790 1.00 88.75 164 GLN A C 1
ATOM 1330 O O . GLN A 1 164 ? 9.260 -5.205 3.565 1.00 88.75 164 GLN A O 1
ATOM 1335 N N . THR A 1 165 ? 9.897 -4.342 5.534 1.00 84.19 165 THR A N 1
ATOM 1336 C CA . THR A 1 165 ? 10.527 -3.130 4.989 1.00 84.19 165 THR A CA 1
ATOM 1337 C C . THR A 1 165 ? 11.962 -3.021 5.483 1.00 84.19 165 THR A C 1
ATOM 1339 O O . THR A 1 165 ? 12.243 -2.351 6.470 1.00 84.19 165 THR A O 1
ATOM 1342 N N . LYS A 1 166 ? 12.898 -3.707 4.820 1.00 74.44 166 LYS A N 1
ATOM 1343 C CA . LYS A 1 166 ? 14.296 -3.703 5.259 1.00 74.44 166 LYS A CA 1
ATOM 1344 C C . LYS A 1 166 ? 15.096 -2.562 4.632 1.00 74.44 166 LYS A C 1
ATOM 1346 O O . LYS A 1 166 ? 15.192 -2.459 3.408 1.00 74.44 166 LYS A O 1
ATOM 1351 N N . LEU A 1 167 ? 15.698 -1.731 5.481 1.00 74.31 167 LEU A N 1
ATOM 1352 C CA . LEU A 1 167 ? 16.579 -0.641 5.062 1.00 74.31 167 LEU A CA 1
ATOM 1353 C C . LEU A 1 167 ? 18.030 -1.120 4.852 1.00 74.31 167 LEU A C 1
ATOM 1355 O O . LEU A 1 167 ? 18.439 -2.095 5.487 1.00 74.31 167 LEU A O 1
ATOM 1359 N N . PRO A 1 168 ? 18.820 -0.436 3.995 1.00 63.22 168 PRO A N 1
ATOM 1360 C CA . PRO A 1 168 ? 20.211 -0.788 3.694 1.00 63.22 168 PRO A CA 1
ATOM 1361 C C . PRO A 1 168 ? 21.111 -0.994 4.916 1.00 63.22 168 PRO A C 1
ATOM 1363 O O . PRO A 1 168 ? 21.896 -1.942 4.952 1.00 63.22 168 PRO A O 1
ATOM 1366 N N . ASP A 1 169 ? 20.942 -0.147 5.930 1.00 64.06 169 ASP A N 1
ATOM 1367 C CA . ASP A 1 169 ? 21.788 -0.138 7.126 1.00 64.06 169 ASP A CA 1
ATOM 1368 C C . ASP A 1 169 ? 21.270 -1.053 8.246 1.00 64.06 169 ASP A C 1
ATOM 1370 O O . ASP A 1 169 ? 21.944 -1.245 9.261 1.00 64.06 169 ASP A O 1
ATOM 1374 N N . ASP A 1 170 ? 20.091 -1.662 8.074 1.00 65.75 170 ASP A N 1
ATOM 1375 C CA . ASP A 1 170 ? 19.521 -2.542 9.087 1.00 65.75 170 ASP A CA 1
ATOM 1376 C C . ASP A 1 170 ? 20.007 -3.984 8.893 1.00 65.75 170 ASP A C 1
ATOM 1378 O O . ASP A 1 170 ? 19.469 -4.764 8.109 1.00 65.75 170 ASP A O 1
ATOM 1382 N N . LYS A 1 171 ? 21.060 -4.362 9.623 1.00 65.38 171 LYS A N 1
ATOM 1383 C CA . LYS A 1 171 ? 21.575 -5.743 9.650 1.00 65.38 171 LYS A CA 1
ATOM 1384 C C . LYS A 1 171 ? 20.807 -6.646 10.618 1.00 65.38 171 LYS A C 1
ATOM 1386 O O . LYS A 1 171 ? 21.084 -7.846 10.674 1.00 65.38 171 LYS A O 1
ATOM 1391 N N . THR A 1 172 ? 19.863 -6.101 11.383 1.00 68.00 172 THR A N 1
ATOM 1392 C CA . THR A 1 172 ? 19.147 -6.865 12.405 1.00 68.00 172 THR A CA 1
ATOM 1393 C C . THR A 1 172 ? 18.038 -7.709 11.782 1.00 68.00 172 THR A C 1
ATOM 1395 O O . THR A 1 172 ? 17.509 -7.408 10.709 1.00 68.00 172 THR A O 1
ATOM 1398 N N . LYS A 1 173 ? 17.741 -8.853 12.410 1.00 69.88 173 LYS A N 1
ATOM 1399 C CA . LYS A 1 173 ? 16.547 -9.628 12.052 1.00 69.88 173 LYS A CA 1
ATOM 1400 C C . LYS A 1 173 ? 15.310 -8.825 12.474 1.00 69.88 173 LYS A C 1
ATOM 1402 O O . LYS A 1 173 ? 15.398 -8.156 13.506 1.00 69.88 173 LYS A O 1
ATOM 1407 N N . PRO A 1 174 ? 14.182 -8.929 11.744 1.00 70.88 174 PRO A N 1
ATOM 1408 C CA . PRO A 1 174 ? 12.928 -8.327 12.178 1.00 70.88 174 PRO A CA 1
ATOM 1409 C C . PRO A 1 174 ? 12.633 -8.689 13.631 1.00 70.88 174 PRO A C 1
ATOM 1411 O O . PRO A 1 174 ? 12.709 -9.862 14.015 1.00 70.88 174 PRO A O 1
ATOM 1414 N N . SER A 1 175 ? 12.324 -7.682 14.440 1.00 73.00 175 SER A N 1
ATOM 1415 C CA . SER A 1 175 ? 11.872 -7.914 15.803 1.00 73.00 175 SER A CA 1
ATOM 1416 C C . SER 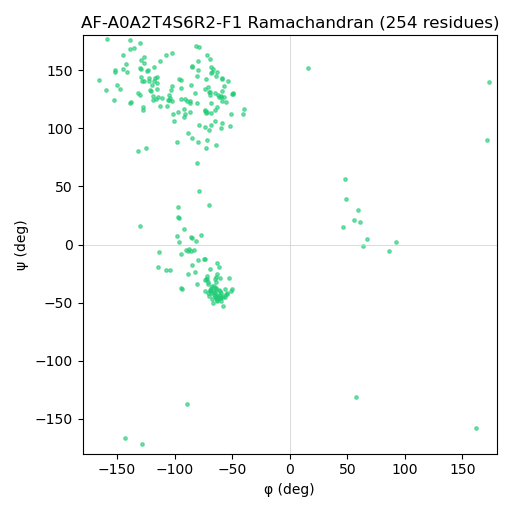A 1 175 ? 10.503 -8.601 15.787 1.00 73.00 175 SER A C 1
ATOM 1418 O O . SER A 1 175 ? 9.711 -8.441 14.854 1.00 73.00 175 SER A O 1
ATOM 1420 N N . THR A 1 176 ? 10.220 -9.396 16.821 1.00 79.44 176 THR A N 1
ATOM 1421 C CA . THR A 1 176 ? 8.866 -9.887 17.107 1.00 79.44 176 THR A CA 1
ATOM 1422 C C . THR A 1 176 ? 8.279 -8.980 18.185 1.00 79.44 176 THR A C 1
ATOM 1424 O O . THR A 1 176 ? 8.504 -9.231 19.372 1.00 79.44 176 THR A O 1
ATOM 1427 N N . PRO A 1 177 ? 7.634 -7.863 17.813 1.00 83.62 177 PRO A N 1
ATOM 1428 C CA . PRO A 1 177 ? 7.129 -6.924 18.798 1.00 83.62 177 PRO A CA 1
ATOM 1429 C C . PRO A 1 177 ? 5.978 -7.544 19.596 1.00 83.62 177 PRO A C 1
ATOM 1431 O O . PRO A 1 177 ? 5.208 -8.357 19.086 1.00 83.62 177 PRO A O 1
ATOM 1434 N N . ALA A 1 178 ? 5.852 -7.137 20.857 1.00 88.12 178 ALA A N 1
ATOM 1435 C CA . ALA A 1 178 ? 4.672 -7.453 21.649 1.00 88.12 178 ALA A CA 1
ATOM 1436 C C . ALA A 1 178 ? 3.450 -6.695 21.105 1.00 88.12 178 ALA A C 1
ATOM 1438 O O . ALA A 1 178 ? 3.583 -5.604 20.544 1.00 88.12 178 ALA A O 1
ATOM 1439 N N . VAL A 1 179 ? 2.259 -7.261 21.309 1.00 88.81 179 VAL A N 1
ATOM 1440 C CA . VAL A 1 179 ? 0.990 -6.600 20.977 1.00 88.81 179 VAL A CA 1
ATOM 1441 C C . VAL A 1 179 ? 0.886 -5.286 21.758 1.00 88.81 179 VAL A C 1
ATOM 1443 O O . VAL A 1 179 ? 0.966 -5.323 22.990 1.00 88.81 179 VAL A O 1
ATOM 1446 N N . PRO A 1 180 ? 0.710 -4.130 21.090 1.00 88.62 180 PRO A N 1
ATOM 1447 C CA . PRO A 1 180 ? 0.481 -2.866 21.775 1.00 88.62 180 PRO A CA 1
ATOM 1448 C C . PRO A 1 180 ? -0.744 -2.933 22.680 1.00 88.62 180 PRO A C 1
ATOM 1450 O O . PRO A 1 180 ? -1.805 -3.401 22.270 1.00 88.62 180 PRO A O 1
ATOM 1453 N N . ASN A 1 181 ? -0.628 -2.384 23.887 1.00 87.81 181 ASN A N 1
ATOM 1454 C CA . ASN A 1 181 ? -1.790 -2.111 24.725 1.00 87.81 181 ASN A CA 1
ATOM 1455 C C . ASN A 1 181 ? -2.448 -0.797 24.272 1.00 87.81 181 ASN A C 1
ATOM 1457 O O . ASN A 1 181 ? -2.316 0.233 24.933 1.00 87.81 181 ASN A O 1
ATOM 1461 N N . LEU A 1 182 ? -3.063 -0.822 23.088 1.00 88.25 182 LEU A N 1
ATOM 1462 C CA . LEU A 1 182 ? -3.730 0.322 22.472 1.00 88.25 182 LEU A CA 1
ATOM 1463 C C . LEU A 1 182 ? -5.225 0.040 22.341 1.00 88.25 182 LEU A C 1
ATOM 1465 O O . LEU A 1 182 ? -5.627 -0.945 21.721 1.00 88.25 182 LEU A O 1
ATOM 1469 N N . GLU A 1 183 ? -6.048 0.931 22.884 1.00 87.62 183 GLU A N 1
ATOM 1470 C CA . GLU A 1 183 ? -7.500 0.837 22.775 1.00 87.62 183 GLU A CA 1
ATOM 1471 C C . GLU A 1 183 ? -8.007 1.782 21.679 1.00 87.62 183 GLU A C 1
ATOM 1473 O O . GLU A 1 183 ? -8.019 3.002 21.832 1.00 87.62 183 GLU A O 1
ATOM 1478 N N . LEU A 1 184 ? -8.402 1.203 20.544 1.00 92.88 184 LEU A N 1
ATOM 1479 C CA . LEU A 1 184 ? -8.975 1.926 19.411 1.00 92.88 184 LEU A CA 1
ATOM 1480 C C . LEU A 1 184 ? -10.502 1.910 19.509 1.00 92.88 184 LEU A C 1
ATOM 1482 O O . LEU A 1 184 ? -11.119 0.850 19.624 1.00 92.88 184 LEU A O 1
ATOM 1486 N N . LYS A 1 185 ? -11.108 3.097 19.480 1.00 92.25 185 LYS A N 1
ATOM 1487 C CA . LYS A 1 185 ? -12.498 3.314 19.915 1.00 92.25 185 LYS A CA 1
ATOM 1488 C C . LYS A 1 185 ? -13.546 3.024 18.847 1.00 92.25 185 LYS A C 1
ATOM 1490 O O . LYS A 1 185 ? -14.727 2.904 19.166 1.00 92.25 185 LYS A O 1
ATOM 1495 N N . GLN A 1 186 ? -13.146 2.964 17.583 1.00 96.25 186 GLN A N 1
ATOM 1496 C CA . GLN A 1 186 ? -14.056 2.847 16.451 1.00 96.25 186 GLN A CA 1
ATOM 1497 C C . GLN A 1 186 ? -13.685 1.662 15.566 1.00 96.25 186 GLN A C 1
ATOM 1499 O O . GLN A 1 186 ? -12.579 1.129 15.611 1.00 96.25 186 GLN A O 1
ATOM 1504 N N . THR A 1 187 ? -14.639 1.225 14.749 1.00 95.50 187 THR A N 1
ATOM 1505 C CA . THR A 1 187 ? -14.425 0.196 13.733 1.00 95.50 187 THR A CA 1
ATOM 1506 C C . THR A 1 187 ? -14.976 0.683 12.405 1.00 95.50 187 THR A C 1
ATOM 1508 O O . THR A 1 187 ? -16.139 1.075 12.324 1.00 95.50 187 THR A O 1
ATOM 1511 N N . VAL A 1 188 ? -14.160 0.617 11.358 1.00 95.81 188 VAL A N 1
ATOM 1512 C CA . VAL A 1 188 ? -14.566 0.914 9.985 1.00 95.81 188 VAL A CA 1
ATOM 1513 C C . VAL A 1 188 ? -14.777 -0.381 9.209 1.00 95.81 188 VAL A C 1
ATOM 1515 O O . VAL A 1 188 ? -13.969 -1.304 9.297 1.00 95.81 188 VAL A O 1
ATOM 1518 N N . ASN A 1 189 ? -15.858 -0.460 8.431 1.00 95.75 189 ASN A N 1
ATOM 1519 C CA . ASN A 1 189 ? -16.003 -1.476 7.389 1.00 95.75 189 ASN A CA 1
ATOM 1520 C C . ASN A 1 189 ? -15.312 -0.965 6.120 1.00 95.75 189 ASN A C 1
ATOM 1522 O O . ASN A 1 189 ? -15.927 -0.262 5.321 1.00 95.75 189 ASN A O 1
ATOM 1526 N N . ALA A 1 190 ? -14.034 -1.290 5.947 1.00 96.25 190 ALA A N 1
ATOM 1527 C CA . ALA A 1 190 ? -13.213 -0.751 4.864 1.00 96.25 190 ALA A CA 1
ATOM 1528 C C . ALA A 1 190 ? -13.631 -1.266 3.476 1.00 96.25 190 ALA A C 1
ATOM 1530 O O . ALA A 1 190 ? -13.368 -0.624 2.468 1.00 96.25 190 ALA A O 1
ATOM 1531 N N . THR A 1 191 ? -14.336 -2.396 3.401 1.00 95.00 191 THR A N 1
ATOM 1532 C CA . THR A 1 191 ? -14.918 -2.887 2.135 1.00 95.00 191 THR A CA 1
ATOM 1533 C C . THR A 1 191 ? -16.287 -2.301 1.802 1.00 95.00 191 THR A C 1
ATOM 1535 O O . THR A 1 191 ? -16.820 -2.574 0.726 1.00 95.00 191 THR A O 1
ATOM 1538 N N . GLN A 1 192 ? -16.886 -1.514 2.701 1.00 94.62 192 GLN A N 1
ATOM 1539 C CA . GLN A 1 192 ? -18.107 -0.789 2.372 1.00 94.62 192 GLN A CA 1
ATOM 1540 C C . GLN A 1 192 ? -17.803 0.235 1.279 1.00 94.62 192 GLN A C 1
ATOM 1542 O O . GLN A 1 192 ? -16.834 0.982 1.375 1.00 94.62 192 GLN A O 1
ATOM 1547 N N . THR A 1 193 ? -18.621 0.241 0.228 1.00 94.81 193 THR A N 1
ATOM 1548 C CA . THR A 1 193 ? -18.405 1.103 -0.934 1.00 94.81 193 THR A CA 1
ATOM 1549 C C . THR A 1 193 ? -18.617 2.571 -0.575 1.00 94.81 193 THR A C 1
ATOM 1551 O O . THR A 1 193 ? -19.705 2.965 -0.164 1.00 94.81 193 THR A O 1
ATOM 1554 N N . GLU A 1 194 ? -17.578 3.371 -0.788 1.00 93.56 194 GLU A N 1
ATOM 1555 C CA . GLU A 1 194 ? -17.577 4.823 -0.645 1.00 93.56 194 GLU A CA 1
ATOM 1556 C C . GLU A 1 194 ? -17.859 5.543 -1.970 1.00 93.56 194 GLU A C 1
ATOM 1558 O O . GLU A 1 194 ? -18.513 6.590 -1.998 1.00 93.56 194 GLU A O 1
ATOM 1563 N N . ALA A 1 195 ? -17.329 5.004 -3.069 1.00 91.81 195 ALA A N 1
ATOM 1564 C CA . ALA A 1 195 ? -17.531 5.523 -4.413 1.00 91.81 195 ALA A CA 1
ATOM 1565 C C . ALA A 1 195 ? -17.433 4.399 -5.447 1.00 91.81 195 ALA A C 1
ATOM 1567 O O . ALA A 1 195 ? -16.670 3.444 -5.289 1.00 91.81 195 ALA A O 1
ATOM 1568 N N . THR A 1 196 ? -18.180 4.545 -6.533 1.00 86.88 196 THR A N 1
ATOM 1569 C CA . THR A 1 196 ? -18.082 3.702 -7.723 1.00 86.88 196 THR A CA 1
ATOM 1570 C C . THR A 1 196 ? -17.770 4.580 -8.923 1.00 86.88 196 THR A C 1
ATOM 1572 O O . THR A 1 196 ? -18.234 5.715 -9.015 1.00 86.88 196 THR A O 1
ATOM 1575 N N . HIS A 1 197 ? -16.953 4.071 -9.836 1.00 78.75 197 HIS A N 1
ATOM 1576 C CA . HIS A 1 197 ? -16.709 4.715 -11.118 1.00 78.75 197 HIS A CA 1
ATOM 1577 C C . HIS A 1 197 ? -16.708 3.638 -12.192 1.00 78.75 197 HIS A C 1
ATOM 1579 O O . HIS A 1 197 ? -15.919 2.691 -12.141 1.00 78.75 197 HIS A O 1
ATOM 1585 N N . SER A 1 198 ? -17.581 3.807 -13.182 1.00 63.16 198 SER A N 1
ATOM 1586 C CA . SER A 1 198 ? -17.539 3.018 -14.409 1.00 63.16 198 SER A CA 1
ATOM 1587 C C . SER A 1 198 ? -16.183 3.214 -15.092 1.00 63.16 198 SER A C 1
ATOM 1589 O O . SER A 1 198 ? -15.625 4.311 -15.036 1.00 63.16 198 SER A O 1
ATOM 1591 N N . SER A 1 199 ? -15.651 2.140 -15.689 1.00 59.41 199 SER A N 1
ATOM 1592 C CA . SER A 1 199 ? -14.304 2.078 -16.274 1.00 59.41 199 SER A CA 1
ATOM 1593 C C . SER A 1 199 ? -13.928 3.368 -17.013 1.00 59.41 199 SER A C 1
ATOM 1595 O O . SER A 1 199 ? -14.558 3.750 -18.001 1.00 59.41 199 SER A O 1
ATOM 1597 N N . VAL A 1 200 ? -12.894 4.049 -16.514 1.00 62.44 200 VAL A N 1
ATOM 1598 C CA . VAL A 1 200 ? -12.273 5.180 -17.201 1.00 62.44 200 VAL A CA 1
ATOM 1599 C C . VAL A 1 200 ? -11.138 4.613 -18.039 1.00 62.44 200 VAL A C 1
ATOM 1601 O O . VAL A 1 200 ? -10.180 4.072 -17.492 1.00 62.44 200 VAL A O 1
ATOM 1604 N N . ALA A 1 201 ? -11.226 4.734 -19.364 1.00 62.41 201 ALA A N 1
ATOM 1605 C CA . ALA A 1 201 ? -10.134 4.328 -20.241 1.00 62.41 201 ALA A CA 1
ATOM 1606 C C . ALA A 1 201 ? -8.849 5.087 -19.868 1.00 62.41 201 ALA A C 1
ATOM 1608 O O . ALA A 1 201 ? -8.839 6.322 -19.808 1.00 62.41 201 ALA A O 1
ATOM 1609 N N . THR A 1 202 ? -7.757 4.358 -19.626 1.00 65.56 202 THR A N 1
ATOM 1610 C CA . THR A 1 202 ? -6.450 4.981 -19.406 1.00 65.56 202 THR A CA 1
ATOM 1611 C C . THR A 1 202 ? -6.042 5.728 -20.671 1.00 65.56 202 THR A C 1
ATOM 1613 O O . THR A 1 202 ? -5.895 5.123 -21.729 1.00 65.56 202 THR A O 1
ATOM 1616 N N . LYS A 1 203 ? -5.867 7.050 -20.576 1.00 69.12 203 LYS A N 1
ATOM 1617 C CA . LYS A 1 203 ? -5.589 7.891 -21.753 1.00 69.12 203 LYS A CA 1
ATOM 1618 C C . LYS A 1 203 ? -4.186 7.678 -22.329 1.00 69.12 203 LYS A C 1
ATOM 1620 O O . LYS A 1 203 ? -4.006 7.827 -23.531 1.00 69.12 203 LYS A O 1
ATOM 1625 N N . TYR A 1 204 ? -3.200 7.371 -21.485 1.00 78.38 204 TYR A N 1
ATOM 1626 C CA . TYR A 1 204 ? -1.808 7.203 -21.899 1.00 78.38 204 TYR A CA 1
ATOM 1627 C C . TYR A 1 204 ? -1.021 6.387 -20.870 1.00 78.38 204 TYR A C 1
ATOM 1629 O O . TYR A 1 204 ? -1.086 6.673 -19.674 1.00 78.38 204 TYR A O 1
ATOM 1637 N N . VAL A 1 205 ? -0.260 5.399 -21.341 1.00 80.38 205 VAL A N 1
ATOM 1638 C CA . VAL A 1 205 ? 0.669 4.590 -20.543 1.00 80.38 205 VAL A CA 1
ATOM 1639 C C . VAL A 1 205 ? 1.933 4.388 -21.373 1.00 80.38 205 VAL A C 1
ATOM 1641 O O . VAL A 1 205 ? 1.861 3.856 -22.477 1.00 80.38 205 VAL A O 1
ATOM 1644 N N . ASN A 1 206 ? 3.085 4.811 -20.851 1.00 85.56 206 ASN A N 1
ATOM 1645 C CA . ASN A 1 206 ? 4.388 4.596 -21.477 1.00 85.56 206 ASN A CA 1
ATOM 1646 C C . ASN A 1 206 ? 5.332 3.951 -20.463 1.00 85.56 206 ASN A C 1
ATOM 1648 O O . ASN A 1 206 ? 5.638 4.547 -19.431 1.00 85.56 206 ASN A O 1
ATOM 1652 N N . LEU A 1 207 ? 5.751 2.722 -20.746 1.00 88.62 207 LEU A N 1
ATOM 1653 C CA . LEU A 1 207 ? 6.527 1.875 -19.844 1.00 88.62 207 LEU A CA 1
ATOM 1654 C C . LEU A 1 207 ? 7.750 1.338 -20.580 1.00 88.62 207 LEU A C 1
ATOM 1656 O O . LEU A 1 207 ? 7.750 1.225 -21.804 1.00 88.62 207 LEU A O 1
ATOM 1660 N N . LEU A 1 208 ? 8.767 0.925 -19.825 1.00 89.44 208 LEU A N 1
ATOM 1661 C CA . LEU A 1 208 ? 9.842 0.108 -20.380 1.00 89.44 208 LEU A CA 1
ATOM 1662 C C . LEU A 1 208 ? 9.260 -1.253 -20.816 1.00 89.44 208 LEU A C 1
ATOM 1664 O O . LEU A 1 208 ? 8.816 -2.011 -19.952 1.00 89.44 208 LEU A O 1
ATOM 1668 N N . PRO A 1 209 ? 9.267 -1.599 -22.118 1.00 88.69 209 PRO A N 1
ATOM 1669 C CA . PRO A 1 209 ? 8.488 -2.726 -22.642 1.00 88.69 209 PRO A CA 1
ATOM 1670 C C . PRO A 1 209 ? 8.931 -4.089 -22.092 1.00 88.69 209 PRO A C 1
ATOM 1672 O O . PRO A 1 209 ? 8.102 -4.971 -21.887 1.00 88.69 209 PRO A O 1
ATOM 1675 N N . ASN A 1 210 ? 10.225 -4.250 -21.799 1.00 92.19 210 ASN A N 1
ATOM 1676 C CA . ASN A 1 210 ? 10.792 -5.498 -21.272 1.00 92.19 210 ASN A CA 1
ATOM 1677 C C . ASN A 1 210 ? 10.964 -5.479 -19.743 1.00 92.19 210 ASN A C 1
ATOM 1679 O O . ASN A 1 210 ? 11.599 -6.376 -19.176 1.00 92.19 210 ASN A O 1
ATOM 1683 N N . PHE A 1 211 ? 10.459 -4.443 -19.062 1.00 94.00 211 PHE A N 1
ATOM 1684 C CA . PHE A 1 211 ? 10.524 -4.388 -17.608 1.00 94.00 211 PHE A CA 1
ATOM 1685 C C . PHE A 1 211 ? 9.596 -5.436 -17.003 1.00 94.00 211 PHE A C 1
ATOM 1687 O O . PHE A 1 211 ? 8.415 -5.527 -17.331 1.00 94.00 211 PHE A O 1
ATOM 1694 N N . GLN A 1 212 ? 10.152 -6.233 -16.098 1.00 92.19 212 GLN A N 1
ATOM 1695 C CA . GLN A 1 212 ? 9.434 -7.271 -15.382 1.00 92.19 212 GLN A CA 1
ATOM 1696 C C . GLN A 1 212 ? 10.035 -7.399 -13.988 1.00 92.19 212 GLN A C 1
ATOM 1698 O O . GLN A 1 212 ? 11.255 -7.478 -13.834 1.00 92.19 212 GLN A O 1
ATOM 1703 N N . ILE A 1 213 ? 9.167 -7.468 -12.981 1.00 90.69 213 ILE A N 1
ATOM 1704 C CA . ILE A 1 213 ? 9.561 -7.815 -11.617 1.00 90.69 213 ILE A CA 1
ATOM 1705 C C . ILE A 1 213 ? 9.860 -9.319 -11.600 1.00 90.69 213 ILE A C 1
ATOM 1707 O O . ILE A 1 213 ? 8.969 -10.126 -11.861 1.00 90.69 213 ILE A O 1
ATOM 1711 N N . ARG A 1 214 ? 11.121 -9.688 -11.351 1.00 92.88 214 ARG A N 1
ATOM 1712 C CA . ARG A 1 214 ? 11.598 -11.089 -11.337 1.00 92.88 214 ARG A CA 1
ATOM 1713 C C . ARG A 1 214 ? 12.063 -11.561 -9.961 1.00 92.88 214 ARG A C 1
ATOM 1715 O O . ARG A 1 214 ? 12.141 -12.757 -9.719 1.00 92.88 214 ARG A O 1
ATOM 1722 N N . GLU A 1 215 ? 12.361 -10.625 -9.072 1.00 91.56 215 GLU A N 1
ATOM 1723 C CA . GLU A 1 215 ? 12.830 -10.874 -7.715 1.00 91.56 215 GLU A CA 1
ATOM 1724 C C . GLU A 1 215 ? 12.254 -9.809 -6.779 1.00 91.56 215 GLU A C 1
ATOM 1726 O O . GLU A 1 215 ? 11.957 -8.689 -7.202 1.00 91.56 215 GLU A O 1
ATOM 1731 N N . GLN A 1 216 ? 12.070 -10.177 -5.514 1.00 89.06 216 GLN A N 1
ATOM 1732 C CA . GLN A 1 216 ? 11.608 -9.287 -4.455 1.00 89.06 216 GLN A CA 1
ATOM 1733 C C . GLN A 1 216 ? 12.697 -9.178 -3.394 1.00 89.06 216 GLN A C 1
ATOM 1735 O O . GLN A 1 216 ? 13.354 -10.168 -3.066 1.00 89.06 216 GLN A O 1
ATOM 1740 N N . GLN A 1 217 ? 12.886 -7.976 -2.857 1.00 85.06 217 GLN A N 1
ATOM 1741 C CA . GLN A 1 217 ? 13.848 -7.757 -1.790 1.00 85.06 217 GLN A CA 1
ATOM 1742 C C . GLN A 1 217 ? 13.375 -8.451 -0.510 1.00 85.06 217 GLN A C 1
ATOM 1744 O O . GLN A 1 217 ? 12.367 -8.071 0.075 1.00 85.06 217 GLN A O 1
ATOM 1749 N N . GLY A 1 218 ? 14.119 -9.475 -0.090 1.00 79.81 218 GLY A N 1
ATOM 1750 C CA . GLY A 1 218 ? 13.933 -10.146 1.195 1.00 79.81 218 GLY A CA 1
ATOM 1751 C C . GLY A 1 218 ? 14.749 -9.496 2.316 1.00 79.81 218 GLY A C 1
ATOM 1752 O O . GLY A 1 218 ? 14.875 -8.278 2.416 1.00 79.81 218 GLY A O 1
ATOM 1753 N N . ASN A 1 219 ? 15.374 -10.324 3.155 1.00 77.81 219 ASN A N 1
ATOM 1754 C CA . ASN A 1 219 ? 16.090 -9.889 4.356 1.00 77.81 219 ASN A CA 1
ATOM 1755 C C . ASN A 1 219 ? 17.503 -9.308 4.091 1.00 77.81 219 ASN A C 1
ATOM 1757 O O . ASN A 1 219 ? 18.447 -9.613 4.821 1.00 77.81 219 ASN A O 1
ATOM 1761 N N . ASN A 1 220 ? 17.662 -8.431 3.101 1.00 80.06 220 ASN A N 1
ATOM 1762 C CA . ASN A 1 220 ? 18.916 -7.730 2.798 1.00 80.06 220 ASN A CA 1
ATOM 1763 C C . ASN A 1 220 ? 18.682 -6.230 2.530 1.00 80.06 220 ASN A C 1
ATOM 1765 O O . ASN A 1 220 ? 17.548 -5.778 2.401 1.00 80.06 220 ASN A O 1
ATOM 1769 N N . GLY A 1 221 ? 19.773 -5.470 2.463 1.00 83.12 221 GLY A N 1
ATOM 1770 C CA . GLY A 1 221 ? 19.781 -4.021 2.269 1.00 83.12 221 GLY A CA 1
ATOM 1771 C C . GLY A 1 221 ? 19.979 -3.564 0.819 1.00 83.12 221 GLY A C 1
ATOM 1772 O O . GLY A 1 221 ? 20.491 -2.473 0.586 1.00 83.12 221 GLY A O 1
ATOM 1773 N N . TRP A 1 222 ? 19.679 -4.409 -0.171 1.00 88.81 222 TRP A N 1
ATOM 1774 C CA . TRP A 1 222 ? 20.196 -4.243 -1.536 1.00 88.81 222 TRP A CA 1
ATOM 1775 C C . TRP A 1 222 ? 19.240 -3.535 -2.497 1.00 88.81 222 TRP A C 1
ATOM 1777 O O . TRP A 1 222 ? 19.257 -3.831 -3.689 1.00 88.81 222 TRP A O 1
ATOM 1787 N N . CYS A 1 223 ? 18.411 -2.601 -2.026 1.00 89.31 223 CYS A N 1
ATOM 1788 C CA . CYS A 1 223 ? 17.396 -1.930 -2.854 1.00 89.31 223 CYS A CA 1
ATOM 1789 C C . CYS A 1 223 ? 17.953 -1.373 -4.184 1.00 89.31 223 CYS A C 1
ATOM 1791 O O . CYS A 1 223 ? 17.324 -1.518 -5.237 1.00 89.31 223 CYS A O 1
ATOM 1793 N N . ALA A 1 224 ? 19.174 -0.822 -4.167 1.00 90.25 224 ALA A N 1
ATOM 1794 C CA . ALA A 1 224 ? 19.883 -0.376 -5.365 1.00 90.25 224 ALA A CA 1
ATOM 1795 C C . ALA A 1 224 ? 20.233 -1.540 -6.314 1.00 90.25 224 ALA A C 1
ATOM 1797 O O . ALA A 1 224 ? 20.045 -1.421 -7.522 1.00 90.25 224 ALA A O 1
ATOM 1798 N N . GLY A 1 225 ? 20.675 -2.681 -5.776 1.00 91.94 225 GLY A N 1
ATOM 1799 C CA . GLY A 1 225 ? 20.933 -3.915 -6.524 1.00 91.94 225 GLY A CA 1
ATOM 1800 C C . GLY A 1 225 ? 19.685 -4.452 -7.231 1.00 91.94 225 GLY A C 1
ATOM 1801 O O . GLY A 1 225 ? 19.739 -4.688 -8.436 1.00 91.94 225 GLY A O 1
ATOM 1802 N N . TYR A 1 226 ? 18.550 -4.559 -6.526 1.00 94.44 226 TYR A N 1
ATOM 1803 C CA . TYR A 1 226 ? 17.264 -4.975 -7.123 1.00 94.44 226 TYR A CA 1
ATOM 1804 C C . TYR A 1 226 ? 16.819 -4.014 -8.232 1.00 94.44 226 TYR A C 1
ATOM 1806 O O . TYR A 1 226 ? 16.406 -4.441 -9.313 1.00 94.44 226 TYR A O 1
ATOM 1814 N N . THR A 1 227 ? 16.952 -2.707 -7.992 1.00 95.12 227 THR A N 1
ATOM 1815 C CA . THR A 1 227 ? 16.593 -1.674 -8.975 1.00 95.12 227 THR A CA 1
ATOM 1816 C C . THR A 1 227 ? 17.463 -1.774 -10.229 1.00 95.12 227 THR A C 1
ATOM 1818 O O . THR A 1 227 ? 16.941 -1.809 -11.345 1.00 95.12 227 THR A O 1
ATOM 1821 N N . MET A 1 228 ? 18.787 -1.875 -10.064 1.00 95.62 228 MET A N 1
ATOM 1822 C CA . MET A 1 228 ? 19.726 -2.015 -11.180 1.00 95.62 228 MET A CA 1
ATOM 1823 C C . MET A 1 228 ? 19.485 -3.301 -11.966 1.00 95.62 228 MET A C 1
ATOM 1825 O O . MET A 1 228 ? 19.423 -3.252 -13.192 1.00 95.62 228 MET A O 1
ATOM 1829 N N . ALA A 1 229 ? 19.299 -4.435 -11.288 1.00 96.19 229 ALA A N 1
ATOM 1830 C CA . ALA A 1 229 ? 19.043 -5.710 -11.946 1.00 96.19 229 ALA A CA 1
ATOM 1831 C C . ALA A 1 229 ? 17.772 -5.659 -12.809 1.00 96.19 229 ALA A C 1
ATOM 1833 O O . ALA A 1 229 ? 17.797 -6.058 -13.977 1.00 96.19 229 ALA A O 1
ATOM 1834 N N . ALA A 1 230 ? 16.678 -5.098 -12.284 1.00 96.69 230 ALA A N 1
ATOM 1835 C CA . ALA A 1 230 ? 15.431 -4.945 -13.030 1.00 96.69 230 ALA A CA 1
ATOM 1836 C C . ALA A 1 230 ? 15.588 -4.023 -14.254 1.00 96.69 230 ALA A C 1
ATOM 1838 O O . ALA A 1 230 ? 15.154 -4.378 -15.354 1.00 96.69 230 ALA A O 1
ATOM 1839 N N . LEU A 1 231 ? 16.248 -2.870 -14.090 1.00 97.31 231 LEU A N 1
ATOM 1840 C CA . LEU A 1 231 ? 16.462 -1.904 -15.172 1.00 97.31 231 LEU A CA 1
ATOM 1841 C C . LEU A 1 231 ? 17.422 -2.424 -16.250 1.00 97.31 231 LEU A C 1
ATOM 1843 O O . LEU A 1 231 ? 17.155 -2.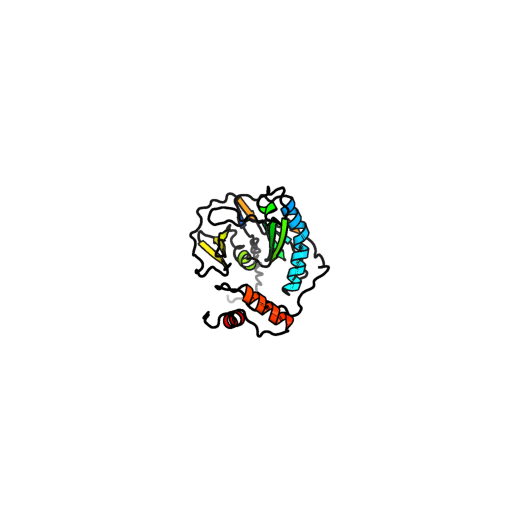245 -17.439 1.00 97.31 231 LEU A O 1
ATOM 1847 N N . LEU A 1 232 ? 18.513 -3.092 -15.870 1.00 96.81 232 LEU A N 1
ATOM 1848 C CA . LEU A 1 232 ? 19.466 -3.682 -16.815 1.00 96.81 232 LEU A CA 1
ATOM 1849 C C . LEU A 1 232 ? 18.821 -4.807 -17.624 1.00 96.81 232 LEU A C 1
ATOM 1851 O O . LEU A 1 232 ? 18.960 -4.838 -18.845 1.00 96.81 232 LEU A O 1
ATOM 1855 N N . ASN A 1 233 ? 18.054 -5.682 -16.969 1.00 97.25 233 ASN A N 1
ATOM 1856 C CA . ASN A 1 233 ? 17.273 -6.709 -17.655 1.00 97.25 233 ASN A CA 1
ATOM 1857 C C . ASN A 1 233 ? 16.264 -6.099 -18.645 1.00 97.25 233 ASN A C 1
ATOM 1859 O O . ASN A 1 233 ? 16.131 -6.588 -19.765 1.00 97.25 233 ASN A O 1
ATOM 1863 N N . ALA A 1 234 ? 15.588 -5.008 -18.267 1.00 96.44 234 ALA A N 1
ATOM 1864 C CA . ALA A 1 234 ? 14.627 -4.325 -19.135 1.00 96.44 234 ALA A CA 1
ATOM 1865 C C . ALA A 1 234 ? 15.299 -3.664 -20.354 1.00 96.44 234 ALA A C 1
ATOM 1867 O O . ALA A 1 234 ? 14.886 -3.862 -21.496 1.00 96.44 234 ALA A O 1
ATOM 1868 N N . THR A 1 235 ? 16.351 -2.881 -20.119 1.00 96.88 235 THR A N 1
ATOM 1869 C CA . THR A 1 235 ? 17.025 -2.088 -21.161 1.00 96.88 235 THR A CA 1
ATOM 1870 C C . THR A 1 235 ? 17.867 -2.933 -22.110 1.00 96.88 235 THR A C 1
ATOM 1872 O O . THR A 1 235 ? 17.962 -2.601 -23.288 1.00 96.88 235 THR A O 1
ATOM 1875 N N . LYS A 1 236 ? 18.431 -4.049 -21.632 1.00 96.62 236 LYS A N 1
ATOM 1876 C CA . LYS A 1 236 ? 19.204 -4.996 -22.453 1.00 96.62 236 LYS A CA 1
ATOM 1877 C C . LYS A 1 236 ? 18.387 -6.188 -22.956 1.00 96.62 236 LYS A C 1
ATOM 1879 O O . LYS A 1 236 ? 18.954 -7.064 -23.598 1.00 96.62 236 LYS A O 1
ATOM 1884 N N . ASN A 1 237 ? 17.086 -6.232 -22.657 1.00 97.19 237 ASN A N 1
ATOM 1885 C CA . ASN A 1 237 ? 16.191 -7.343 -22.989 1.00 97.19 237 ASN A CA 1
ATOM 1886 C C . ASN A 1 237 ? 16.776 -8.721 -22.608 1.00 97.19 237 ASN A C 1
ATOM 1888 O O . ASN A 1 237 ? 16.960 -9.601 -23.446 1.00 97.19 237 ASN A O 1
ATOM 1892 N N . THR A 1 238 ? 17.120 -8.882 -21.331 1.00 96.44 238 THR A N 1
ATOM 1893 C CA . THR A 1 238 ? 17.727 -10.102 -20.779 1.00 96.44 238 THR A CA 1
ATOM 1894 C C . THR A 1 238 ? 17.118 -10.441 -19.415 1.00 96.44 238 THR A C 1
ATOM 1896 O O . THR A 1 238 ? 16.274 -9.712 -18.893 1.00 96.44 238 THR A O 1
ATOM 1899 N N . SER A 1 239 ? 17.521 -11.570 -18.840 1.00 95.06 239 SER A N 1
ATOM 1900 C CA . SER A 1 239 ? 17.134 -12.022 -17.497 1.00 95.06 239 SER A CA 1
ATOM 1901 C C . SER A 1 239 ? 18.337 -12.429 -16.642 1.00 95.06 239 SER A C 1
ATOM 1903 O O . SER A 1 239 ? 18.175 -13.149 -15.661 1.00 95.06 239 SER A O 1
ATOM 1905 N N . GLN A 1 240 ? 19.545 -12.034 -17.048 1.00 96.25 240 GLN A N 1
ATOM 1906 C CA . GLN A 1 240 ? 20.797 -12.467 -16.425 1.00 96.25 240 GLN A CA 1
ATOM 1907 C C . GLN A 1 240 ? 21.167 -11.671 -15.172 1.00 96.25 240 GLN A C 1
ATOM 1909 O O . GLN A 1 240 ? 21.910 -12.179 -14.342 1.00 96.25 240 GLN A O 1
ATOM 1914 N N . TYR A 1 241 ? 20.680 -10.437 -15.022 1.00 95.56 241 TYR A N 1
ATOM 1915 C CA . TYR A 1 241 ? 21.032 -9.616 -13.865 1.00 95.56 241 TYR A CA 1
ATOM 1916 C C . TYR A 1 241 ? 20.159 -9.970 -12.662 1.00 95.56 241 TYR A C 1
ATOM 1918 O O . TYR A 1 241 ? 18.930 -9.980 -12.774 1.00 95.56 241 TYR A O 1
ATOM 1926 N N . ARG A 1 242 ? 20.793 -10.195 -11.509 1.00 95.62 242 ARG A N 1
ATOM 1927 C CA . ARG A 1 242 ? 20.146 -10.375 -10.203 1.00 95.62 242 ARG A CA 1
ATOM 1928 C C . ARG A 1 242 ? 20.793 -9.452 -9.180 1.00 95.62 242 ARG A C 1
ATOM 1930 O O . ARG A 1 242 ? 21.987 -9.158 -9.285 1.00 95.62 242 ARG A O 1
ATOM 1937 N N . ALA A 1 243 ? 20.039 -9.031 -8.168 1.00 93.06 243 ALA A N 1
ATOM 1938 C CA . ALA A 1 243 ? 20.552 -8.160 -7.113 1.00 93.06 243 ALA A CA 1
ATOM 1939 C C . ALA A 1 243 ? 21.809 -8.740 -6.448 1.00 93.06 243 ALA A C 1
ATOM 1941 O O . ALA A 1 243 ? 22.777 -8.016 -6.237 1.00 93.06 243 ALA A O 1
ATOM 1942 N N . GLN A 1 244 ? 21.818 -10.048 -6.175 1.00 91.12 244 GLN A N 1
ATOM 1943 C CA . GLN A 1 244 ? 22.958 -10.735 -5.564 1.00 91.12 244 GLN A CA 1
ATOM 1944 C C . GLN A 1 244 ? 24.241 -10.588 -6.394 1.00 91.12 244 GLN A C 1
ATOM 1946 O O . GLN A 1 244 ? 25.287 -10.272 -5.832 1.00 91.12 244 GLN A O 1
ATOM 1951 N N . ASP A 1 245 ? 24.160 -10.763 -7.714 1.00 90.88 245 ASP A N 1
ATOM 1952 C CA . ASP A 1 245 ? 25.325 -10.699 -8.603 1.00 90.88 245 ASP A CA 1
ATOM 1953 C C . ASP A 1 245 ? 25.882 -9.272 -8.681 1.00 90.88 245 ASP A C 1
ATOM 1955 O O . ASP A 1 245 ? 27.094 -9.064 -8.617 1.00 90.88 245 ASP A O 1
ATOM 1959 N N . VAL A 1 246 ? 24.991 -8.274 -8.730 1.00 91.69 246 VAL A N 1
ATOM 1960 C CA . VAL A 1 246 ? 25.366 -6.851 -8.691 1.00 91.69 246 VAL A CA 1
ATOM 1961 C C . VAL A 1 246 ? 26.098 -6.519 -7.390 1.00 91.69 246 VAL A C 1
ATOM 1963 O O . VAL A 1 246 ? 27.147 -5.873 -7.413 1.00 91.69 246 VAL A O 1
ATOM 1966 N N . MET A 1 247 ? 25.580 -6.985 -6.252 1.00 90.12 247 MET A N 1
ATOM 1967 C CA . MET A 1 247 ? 26.209 -6.735 -4.955 1.00 90.12 247 MET A CA 1
ATOM 1968 C C . MET A 1 247 ? 27.541 -7.468 -4.805 1.00 90.12 247 MET A C 1
ATOM 1970 O O . MET A 1 247 ? 28.490 -6.884 -4.284 1.00 90.12 247 MET A O 1
ATOM 1974 N N . HIS A 1 248 ? 27.639 -8.706 -5.293 1.00 87.94 248 HIS A N 1
ATOM 1975 C CA . HIS A 1 248 ? 28.882 -9.475 -5.270 1.00 87.94 248 HIS A CA 1
ATOM 1976 C C . HIS A 1 248 ? 29.968 -8.833 -6.145 1.00 87.94 248 HIS A C 1
ATOM 1978 O O . HIS A 1 248 ? 31.126 -8.784 -5.746 1.00 87.94 248 HIS A O 1
ATOM 1984 N N . GLN A 1 249 ? 29.610 -8.260 -7.298 1.00 89.06 249 GLN A N 1
ATOM 1985 C CA . GLN A 1 249 ? 30.575 -7.571 -8.159 1.00 89.06 249 GLN A CA 1
ATOM 198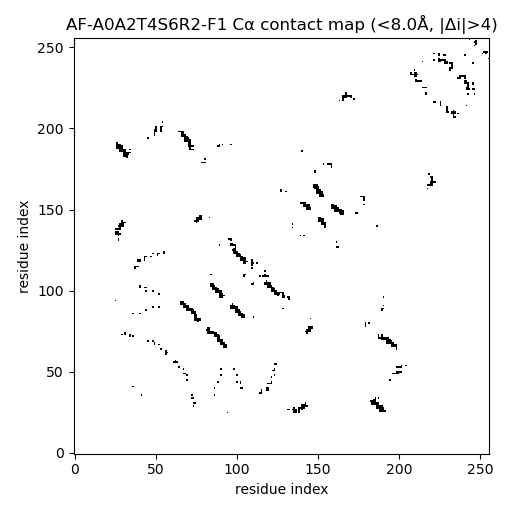6 C C . GLN A 1 249 ? 31.193 -6.328 -7.492 1.00 89.06 249 GLN A C 1
ATOM 1988 O O . GLN A 1 249 ? 32.378 -6.056 -7.679 1.00 89.06 249 GLN A O 1
ATOM 1993 N N . ILE A 1 250 ? 30.406 -5.574 -6.719 1.00 87.50 250 ILE A N 1
ATOM 1994 C CA . ILE A 1 250 ? 30.875 -4.371 -6.006 1.00 87.50 250 ILE A CA 1
ATOM 1995 C C . ILE A 1 250 ? 31.610 -4.755 -4.710 1.00 87.50 250 ILE A C 1
ATOM 1997 O O . ILE A 1 250 ? 32.577 -4.105 -4.312 1.00 87.50 250 ILE A O 1
ATOM 2001 N N . HIS A 1 251 ? 31.169 -5.830 -4.059 1.00 85.62 251 HIS A N 1
ATOM 2002 C CA . HIS A 1 251 ? 31.709 -6.320 -2.797 1.00 85.62 251 HIS A CA 1
ATOM 2003 C C . HIS A 1 251 ? 31.968 -7.836 -2.875 1.00 85.62 251 HIS A C 1
ATOM 2005 O O . HIS A 1 251 ? 31.186 -8.626 -2.342 1.00 85.62 251 HIS A O 1
ATOM 2011 N N . PRO A 1 252 ? 33.089 -8.268 -3.479 1.00 80.44 252 PRO A N 1
ATOM 2012 C CA . PRO A 1 252 ? 33.371 -9.687 -3.738 1.00 80.44 252 PRO A CA 1
ATOM 2013 C C . PRO A 1 252 ? 33.506 -10.549 -2.473 1.00 80.44 252 PRO A C 1
ATOM 2015 O O . PRO A 1 252 ? 33.419 -11.770 -2.543 1.00 80.44 252 PRO A O 1
ATOM 2018 N N . GLY A 1 253 ? 33.682 -9.928 -1.301 1.00 72.44 253 GLY A N 1
ATOM 2019 C CA . GLY A 1 253 ? 33.689 -10.606 -0.002 1.00 72.44 253 GLY A CA 1
ATOM 2020 C C . GLY A 1 253 ? 32.313 -10.779 0.658 1.00 72.44 253 GLY A C 1
ATOM 2021 O O . GLY A 1 253 ? 32.242 -11.382 1.728 1.00 72.44 253 GLY A O 1
ATOM 2022 N N . LEU A 1 254 ? 31.224 -10.250 0.080 1.00 66.19 254 LEU A N 1
ATOM 2023 C CA . LEU A 1 254 ? 29.874 -10.473 0.605 1.00 66.19 254 LEU A CA 1
ATOM 2024 C C . LEU A 1 254 ? 29.431 -11.910 0.301 1.00 66.19 254 LEU A C 1
ATOM 2026 O O . LEU A 1 254 ? 29.244 -12.284 -0.857 1.00 66.19 254 LEU A O 1
ATOM 2030 N N . SER A 1 255 ? 29.224 -12.691 1.361 1.00 57.25 255 SER A N 1
ATOM 2031 C CA . SER A 1 255 ? 28.394 -13.898 1.338 1.00 57.25 255 SER A CA 1
ATOM 2032 C C . SER A 1 255 ? 26.981 -13.520 1.796 1.00 57.25 255 SER A C 1
ATOM 2034 O O . SER A 1 255 ? 26.827 -12.713 2.715 1.00 57.25 255 SER A O 1
ATOM 2036 N N . GLY A 1 256 ? 25.972 -14.005 1.066 1.00 51.06 256 GLY A N 1
ATOM 2037 C CA . GLY A 1 256 ? 24.552 -13.724 1.315 1.00 51.06 256 GLY A CA 1
ATOM 2038 C C . GLY A 1 256 ? 23.989 -14.442 2.531 1.00 51.06 256 GLY A C 1
ATOM 2039 O O . GLY A 1 256 ? 24.555 -15.490 2.910 1.00 51.06 256 GLY A O 1
#

Solvent-accessible surface area (backbone atoms only — not comparable to full-atom values): 15389 Å² total; per-residue (Å²): 133,86,87,80,90,87,87,80,90,76,86,79,82,78,81,77,78,72,71,77,78,76,76,71,78,75,35,32,32,35,42,32,73,65,90,81,71,38,68,64,52,52,48,54,49,71,75,42,49,48,45,50,50,46,46,48,32,61,72,71,63,68,69,68,87,58,54,39,30,36,18,30,64,48,65,44,25,32,70,88,65,47,69,74,73,48,42,37,23,38,31,25,46,82,95,40,49,61,26,27,37,39,36,34,50,62,44,76,68,25,68,76,38,58,70,81,76,33,52,65,39,79,49,73,43,60,66,61,15,72,62,52,56,68,50,15,58,91,71,51,63,27,38,44,36,40,61,81,50,28,33,28,41,36,49,96,91,40,74,44,83,72,42,78,43,64,48,66,85,57,85,69,76,73,77,84,76,76,81,58,96,68,89,55,79,36,74,40,55,27,61,45,76,69,46,77,44,75,70,49,79,69,88,79,88,88,74,70,88,55,52,60,92,85,78,78,89,60,101,54,42,50,65,66,27,47,51,48,16,38,49,49,14,23,77,68,68,51,80,82,54,41,31,69,59,52,46,31,72,78,37,76,84,64,77,133

Sequence (256 aa):
MQPSWSSAVHCHTSHNKQLPQMLHPIHLKLKVDNTDVPGQAKQEAKQHFSSYAQALSQIDRSGNNGEFKLGHSFKIYKFNGQEDGNFYYPVMQGDTIKYILTVTPKSENDVHANKNNANYSVRISKFISDELNQYRQNNTPITIFTNKDGYYIEHDKRLDLVMQTKLPDDKTKPSTPAVPNLELKQTVNATQTEATHSSVATKYVNLLPNFQIREQQGNNGWCAGYTMAALLNATKNTSQYRAQDVMHQIHPGLSG

InterPro domains:
  IPR008750 Staphopain peptidase C47 [PF05543] (202-256)
  IPR028076 Staphopain proregion [PF14731] (27-191)
  IPR037155 Staphopain proregion superfamily [G3DSA:3.10.500.10] (23-193)
  IPR038765 Papain-like cysteine peptidase superfamily [SSF54001] (202-256)
  IPR046350 Cystatin superfamily [SSF54403] (27-193)

Nearest PDB structures (foldseek):
  1x9y-assembly4_D  TM=9.451E-01  e=5.010E-23  Staphylococcus aureus
  7zhw-assembly1_A  TM=3.302E-01  e=6.011E+00  Leishmania donovani
  6zxl-assembly1_I  TM=1.448E-01  e=1.413E+00  Bacillus anthracis

Mean predicted aligned error: 9.67 Å

Organism: NCBI:txid214473

Secondary structure (DSSP, 8-state):
----------------------------EEEES-----HHHHHHHHHHHHHHHHHHHHHTT----PPEEEEPPB--EETTS-B-S-EEEEEEETTEEEEEEEEEESSHHHHHS-TTT--EEEEEE-TTHHHHHHTTSTTPPBEEEE-SSEEEEEETTEEEEEEE---TT--SPPP-PPPP-----EEEETTSEEEEE--PPP------TT--------SSS-HHHHHHHHHHHHHTT-S---HHHHHHHH-TT---